Protein AF-A0A2T6VE36-F1 (afdb_monomer_lite)

Foldseek 3Di:
DVVVVVVVVVVVVVVVVVVVVVLVVVVVVVVVVLVLAQWKFKAAPLATPDIDGPRVPPPCVSVCSVQDDQPDQWDQDPNWIWGWDWDDDPRIIMIRTHTPDPDPPPPVVSVVVVVVVVVVVVVVVVVVVVVVVVVVVVVVVVVVVVVVVVVVVVVVVVVVVVVVVVVVVVVVVVVVVVVVVVVVVVVVVVVVVVVVVVVVVVVVVVVVVVVVD

pLDDT: mean 80.86, std 14.7, range [43.38, 98.25]

Structure (mmCIF, N/CA/C/O backbone):
data_AF-A0A2T6VE36-F1
#
_entry.id   AF-A0A2T6VE36-F1
#
loop_
_atom_site.group_PDB
_atom_site.id
_atom_site.type_symbol
_atom_site.label_atom_id
_atom_site.label_alt_id
_atom_site.label_comp_id
_atom_site.label_asym_id
_atom_site.label_entity_id
_atom_site.label_seq_id
_atom_site.pdbx_PDB_ins_code
_atom_site.Cartn_x
_atom_site.Cartn_y
_atom_site.Cartn_z
_atom_site.occupancy
_atom_site.B_iso_or_equiv
_atom_site.auth_seq_id
_atom_site.auth_comp_id
_atom_site.auth_asym_id
_atom_site.auth_atom_id
_atom_site.pdbx_PDB_model_num
ATOM 1 N N . MET A 1 1 ? -5.360 -40.812 -14.306 1.00 55.12 1 MET A N 1
ATOM 2 C CA . MET A 1 1 ? -4.314 -40.820 -15.360 1.00 55.12 1 MET A CA 1
ATOM 3 C C . MET A 1 1 ? -4.517 -39.769 -16.464 1.00 55.12 1 MET A C 1
ATOM 5 O O . MET A 1 1 ? -3.528 -39.388 -17.070 1.00 55.12 1 MET A O 1
ATOM 9 N N . PHE A 1 2 ? -5.728 -39.240 -16.704 1.00 52.94 2 PHE A N 1
ATOM 10 C CA . PHE A 1 2 ? -5.979 -38.250 -17.773 1.00 52.94 2 PHE A CA 1
ATOM 11 C C . PHE A 1 2 ? -5.467 -36.818 -17.499 1.00 52.94 2 PHE A C 1
ATOM 13 O O . PHE A 1 2 ? -4.973 -36.177 -18.420 1.00 52.94 2 PHE A O 1
ATOM 20 N N . GLY A 1 3 ? -5.491 -36.337 -16.249 1.00 57.19 3 GLY A N 1
ATOM 21 C CA . GLY A 1 3 ? -5.045 -34.970 -15.920 1.00 57.19 3 GLY A CA 1
ATOM 22 C C . GLY A 1 3 ? -3.543 -34.710 -16.115 1.00 57.19 3 GLY A C 1
ATOM 23 O O . GLY A 1 3 ? -3.148 -33.599 -16.444 1.00 57.19 3 GLY A O 1
ATOM 24 N N . ASN A 1 4 ? -2.700 -35.742 -15.995 1.00 68.44 4 ASN A N 1
ATOM 25 C CA . ASN A 1 4 ? -1.243 -35.612 -16.147 1.00 68.44 4 ASN A CA 1
ATOM 26 C C . ASN A 1 4 ? -0.843 -35.377 -17.619 1.00 68.44 4 ASN A C 1
ATOM 28 O O . ASN A 1 4 ? 0.023 -34.564 -17.922 1.00 68.44 4 ASN A O 1
ATOM 32 N N . LYS A 1 5 ? -1.560 -36.008 -18.557 1.00 72.75 5 LYS A N 1
ATOM 33 C CA . LYS A 1 5 ? -1.288 -35.887 -19.995 1.00 72.75 5 LYS A CA 1
ATOM 34 C C . LYS A 1 5 ? -1.640 -34.499 -20.542 1.00 72.75 5 LYS A C 1
ATOM 36 O O . LYS A 1 5 ? -0.950 -33.990 -21.416 1.00 72.75 5 LYS A O 1
ATOM 41 N N . GLN A 1 6 ? -2.689 -33.880 -20.003 1.00 76.06 6 GLN A N 1
ATOM 42 C CA . GLN A 1 6 ? -3.112 -32.529 -20.377 1.00 76.06 6 GLN A CA 1
ATOM 43 C C . GLN A 1 6 ? -2.165 -31.463 -19.808 1.00 76.06 6 GLN A C 1
ATOM 45 O O . GLN A 1 6 ? -1.817 -30.521 -20.516 1.00 76.06 6 GLN A O 1
ATOM 50 N N . LEU A 1 7 ? -1.666 -31.672 -18.582 1.00 78.31 7 LEU A N 1
ATOM 51 C CA . LEU A 1 7 ? -0.616 -30.840 -17.990 1.00 78.31 7 LEU A CA 1
ATOM 52 C C . LEU A 1 7 ? 0.691 -30.915 -18.794 1.00 78.31 7 LEU A C 1
ATOM 54 O O . LEU A 1 7 ? 1.274 -29.887 -19.112 1.00 78.31 7 LEU A O 1
ATOM 58 N N . GLN A 1 8 ? 1.127 -32.121 -19.177 1.00 77.38 8 GLN A N 1
ATOM 59 C CA . GLN A 1 8 ? 2.328 -32.310 -20.002 1.00 77.38 8 GLN A CA 1
ATOM 60 C C . GLN A 1 8 ? 2.222 -31.611 -21.361 1.00 77.38 8 GLN A C 1
ATOM 62 O O . GLN A 1 8 ? 3.205 -31.059 -21.850 1.00 77.38 8 GLN A O 1
ATOM 67 N N . LEU A 1 9 ? 1.028 -31.597 -21.955 1.00 82.12 9 LEU A N 1
ATOM 68 C CA . LEU A 1 9 ? 0.793 -30.934 -23.234 1.00 82.12 9 LEU A CA 1
ATOM 69 C C . LEU A 1 9 ? 0.871 -29.404 -23.104 1.00 82.12 9 LEU A C 1
ATOM 71 O O . LEU A 1 9 ? 1.477 -28.753 -23.950 1.00 82.12 9 LEU A O 1
ATOM 75 N N . GLN A 1 10 ? 0.337 -28.842 -22.016 1.00 84.06 10 GLN A N 1
ATOM 76 C CA . GLN A 1 10 ? 0.461 -27.412 -21.709 1.00 84.06 10 GLN A CA 1
ATOM 77 C C . GLN A 1 10 ? 1.905 -27.002 -21.406 1.00 84.06 10 GLN A C 1
ATOM 79 O O . GLN A 1 10 ? 2.347 -25.958 -21.880 1.00 84.06 10 GLN A O 1
ATOM 84 N N . ILE A 1 11 ? 2.653 -27.828 -20.666 1.00 83.75 11 ILE A N 1
ATOM 85 C CA . ILE A 1 11 ? 4.079 -27.594 -20.394 1.00 83.75 11 ILE A CA 1
ATOM 86 C C . ILE A 1 11 ? 4.865 -27.590 -21.709 1.00 83.75 11 ILE A C 1
ATOM 88 O O . ILE A 1 11 ? 5.571 -26.631 -21.989 1.00 83.75 11 ILE A O 1
ATOM 92 N N . SER A 1 12 ? 4.653 -28.584 -22.576 1.00 83.50 12 SER A N 1
ATOM 93 C CA . SER A 1 12 ? 5.326 -28.654 -23.880 1.00 83.50 12 SER A CA 1
ATOM 94 C C . SER A 1 12 ? 5.010 -27.463 -24.793 1.00 83.50 12 SER A C 1
ATOM 96 O O . SER A 1 12 ? 5.882 -27.020 -25.544 1.00 83.50 12 SER A O 1
ATOM 98 N N . GLN A 1 13 ? 3.776 -26.951 -24.757 1.00 85.31 13 GLN A N 1
ATOM 99 C CA . GLN A 1 13 ? 3.387 -25.751 -25.501 1.00 85.31 13 GLN A CA 1
ATOM 100 C C . GLN A 1 13 ? 4.076 -24.503 -24.944 1.00 85.31 13 GLN A C 1
ATOM 102 O O . GLN A 1 13 ? 4.634 -23.724 -25.712 1.00 85.31 13 GLN A O 1
ATOM 107 N N . LYS A 1 14 ? 4.093 -24.344 -23.615 1.00 86.19 14 LYS A N 1
ATOM 108 C CA . LYS A 1 14 ? 4.765 -23.224 -22.949 1.00 86.19 14 LYS A CA 1
ATOM 109 C C . LYS A 1 14 ? 6.278 -23.248 -23.154 1.00 86.19 14 LYS A C 1
ATOM 111 O O . LYS A 1 14 ? 6.858 -22.199 -23.397 1.00 86.19 14 LYS A O 1
ATOM 116 N N . ASP A 1 15 ? 6.906 -24.419 -23.146 1.00 83.88 15 ASP A N 1
ATOM 117 C CA . ASP A 1 15 ? 8.336 -24.562 -23.435 1.00 83.88 15 ASP A CA 1
ATOM 118 C C . ASP A 1 15 ? 8.671 -24.179 -24.882 1.00 83.88 15 ASP A C 1
ATOM 120 O O . ASP A 1 15 ? 9.699 -23.548 -25.133 1.00 83.88 15 ASP A O 1
ATOM 124 N N . SER A 1 16 ? 7.785 -24.504 -25.830 1.00 84.31 16 SER A N 1
ATOM 125 C CA . SER A 1 16 ? 7.938 -24.095 -27.232 1.00 84.31 16 SER A CA 1
ATOM 126 C C . SER A 1 16 ? 7.796 -22.578 -27.395 1.00 84.31 16 SER A C 1
ATOM 128 O O . SER A 1 16 ? 8.623 -21.959 -28.057 1.00 84.31 16 SER A O 1
ATOM 130 N N . GLU A 1 17 ? 6.814 -21.970 -26.725 1.00 87.06 17 GLU A N 1
ATOM 131 C CA . GLU A 1 17 ? 6.610 -20.514 -26.702 1.00 87.06 17 GLU A CA 1
ATOM 132 C C . GLU A 1 17 ? 7.811 -19.787 -26.065 1.00 87.06 17 GLU A C 1
ATOM 134 O O . GLU A 1 17 ? 8.316 -18.804 -26.603 1.00 87.06 17 GLU A O 1
ATOM 139 N N . ILE A 1 18 ? 8.352 -20.311 -24.959 1.00 84.06 18 ILE A N 1
ATOM 140 C CA . ILE A 1 18 ? 9.560 -19.777 -24.310 1.00 84.06 18 ILE A CA 1
ATOM 141 C C . ILE A 1 18 ? 10.781 -19.898 -25.228 1.00 84.06 18 ILE A C 1
ATOM 143 O O . ILE A 1 18 ? 11.616 -18.991 -25.261 1.00 84.06 18 ILE A O 1
ATOM 147 N N . ALA A 1 19 ? 10.924 -21.007 -25.954 1.00 80.81 19 ALA A N 1
ATOM 148 C CA . ALA A 1 19 ? 12.015 -21.190 -26.905 1.00 80.81 19 ALA A CA 1
ATOM 149 C C . ALA A 1 19 ? 11.934 -20.184 -28.064 1.00 80.81 19 ALA A C 1
ATOM 151 O O . ALA A 1 19 ? 12.957 -19.613 -28.447 1.00 80.81 19 ALA A O 1
ATOM 152 N N . GLU A 1 20 ? 10.731 -19.925 -28.578 1.00 81.94 20 GLU A N 1
ATOM 153 C CA . GLU A 1 20 ? 10.484 -18.942 -29.635 1.00 81.94 20 GLU A CA 1
ATOM 154 C C . GLU A 1 20 ? 10.785 -17.514 -29.158 1.00 81.94 20 GLU A C 1
ATOM 156 O O . GLU A 1 20 ? 11.578 -16.810 -29.785 1.00 81.94 20 GLU A O 1
ATOM 161 N N . LEU A 1 21 ? 10.293 -17.132 -27.976 1.00 78.44 21 LEU A N 1
ATOM 162 C CA . LEU A 1 21 ? 10.585 -15.833 -27.360 1.00 78.44 21 LEU A CA 1
ATOM 163 C C . LEU A 1 21 ? 12.083 -15.642 -27.081 1.00 78.44 21 LEU A C 1
ATOM 165 O O . LEU A 1 21 ? 12.635 -14.574 -27.336 1.00 78.44 21 LEU A O 1
ATOM 169 N N . LYS A 1 22 ? 12.788 -16.677 -26.602 1.00 74.50 22 LYS A N 1
ATOM 170 C CA . LYS A 1 22 ? 14.252 -16.623 -26.422 1.00 74.50 22 LYS A CA 1
ATOM 171 C C . LYS A 1 22 ? 14.981 -16.426 -27.748 1.00 74.50 22 LYS A C 1
ATOM 173 O O . LYS A 1 22 ? 15.988 -15.717 -27.784 1.00 74.50 22 LYS A O 1
ATOM 178 N N . LYS A 1 23 ? 14.497 -17.040 -28.832 1.00 74.94 23 LYS A N 1
ATOM 179 C CA . LYS A 1 23 ? 15.046 -16.826 -30.175 1.00 74.94 23 LYS A CA 1
ATOM 180 C C . LYS A 1 23 ? 14.861 -15.367 -30.605 1.00 74.94 23 LYS A C 1
ATOM 182 O O . LYS A 1 23 ? 15.811 -14.765 -31.098 1.00 74.94 23 LYS A O 1
ATOM 187 N N . GLU A 1 24 ? 13.692 -14.788 -30.349 1.00 69.50 24 GLU A N 1
ATOM 188 C CA . GLU A 1 24 ? 13.387 -13.388 -30.659 1.00 69.50 24 GLU A CA 1
ATOM 189 C C . GLU A 1 24 ? 14.239 -12.403 -29.836 1.00 69.50 24 GLU A C 1
ATOM 191 O O . GLU A 1 24 ? 14.814 -11.463 -30.379 1.00 69.50 24 GLU A O 1
ATOM 196 N N . VAL A 1 25 ? 14.428 -12.658 -28.538 1.00 67.38 25 VAL A N 1
ATOM 197 C CA . VAL A 1 25 ? 15.304 -11.842 -27.678 1.00 67.38 25 VAL A CA 1
ATOM 198 C C . VAL A 1 25 ? 16.757 -11.891 -28.155 1.00 67.38 25 VAL A C 1
ATOM 200 O O . VAL A 1 25 ? 17.397 -10.846 -28.258 1.00 67.38 25 VAL A O 1
ATOM 203 N N . ASN A 1 26 ? 17.278 -13.073 -28.499 1.00 69.06 26 ASN A N 1
ATOM 204 C CA . ASN A 1 26 ? 18.635 -13.210 -29.043 1.00 69.06 26 ASN A CA 1
ATOM 205 C C . ASN A 1 26 ? 18.792 -12.498 -30.397 1.00 69.06 26 ASN A C 1
ATOM 207 O O . ASN A 1 26 ? 19.845 -11.914 -30.673 1.00 69.06 26 ASN A O 1
ATOM 211 N N . LEU A 1 27 ? 17.746 -12.518 -31.230 1.00 70.19 27 LEU A N 1
ATOM 212 C CA . LEU A 1 27 ? 17.682 -11.759 -32.476 1.00 70.19 27 LEU A CA 1
ATOM 213 C C . LEU A 1 27 ? 17.764 -10.252 -32.199 1.00 70.19 27 LEU A C 1
ATOM 215 O O . LEU A 1 27 ? 18.624 -9.578 -32.765 1.00 70.19 27 LEU A O 1
ATOM 219 N N . TYR A 1 28 ? 16.942 -9.722 -31.290 1.00 62.75 28 TYR A N 1
ATOM 220 C CA . TYR A 1 28 ? 16.983 -8.304 -30.927 1.00 62.75 28 TYR A CA 1
ATOM 221 C C . TYR A 1 28 ? 18.318 -7.899 -30.300 1.00 62.75 28 TYR A C 1
ATOM 223 O O . TYR A 1 28 ? 18.859 -6.859 -30.661 1.00 62.75 28 TYR A O 1
ATOM 231 N N . GLN A 1 29 ? 18.896 -8.717 -29.417 1.00 58.34 29 GLN A N 1
ATOM 232 C CA . GLN A 1 29 ? 20.223 -8.472 -28.837 1.00 58.34 29 GLN A CA 1
ATOM 233 C C . GLN A 1 29 ? 21.320 -8.434 -29.910 1.00 58.34 29 GLN A C 1
ATOM 235 O O . GLN A 1 29 ? 22.190 -7.562 -29.878 1.00 58.34 29 GLN A O 1
ATOM 240 N N . SER A 1 30 ? 21.250 -9.335 -30.892 1.00 63.59 30 SER A N 1
ATOM 241 C CA . SER A 1 30 ? 22.167 -9.356 -32.037 1.00 63.59 30 SER A CA 1
ATOM 242 C C . SER A 1 30 ? 22.030 -8.098 -32.896 1.00 63.59 30 SER A C 1
ATOM 244 O O . SER A 1 30 ? 23.028 -7.466 -33.232 1.00 63.59 30 SER A O 1
ATOM 246 N N . LEU A 1 31 ? 20.797 -7.674 -33.186 1.00 63.44 31 LEU A N 1
ATOM 247 C CA . LEU A 1 31 ? 20.528 -6.441 -33.929 1.00 63.44 31 LEU A CA 1
ATOM 248 C C . LEU A 1 31 ? 20.952 -5.188 -33.146 1.00 63.44 31 LEU A C 1
ATOM 250 O O . LEU A 1 31 ? 21.503 -4.262 -33.733 1.00 63.44 31 LEU A O 1
ATOM 254 N N . LEU A 1 32 ? 20.782 -5.164 -31.821 1.00 56.62 32 LEU A N 1
ATOM 255 C CA . LEU A 1 32 ? 21.222 -4.060 -30.959 1.00 56.62 32 LEU A CA 1
ATOM 256 C C . LEU A 1 32 ? 22.745 -3.884 -30.956 1.00 56.62 32 LEU A C 1
ATOM 258 O O . LEU A 1 32 ? 23.221 -2.750 -30.951 1.00 56.62 32 LEU A O 1
ATOM 262 N N . ASN A 1 33 ? 23.514 -4.978 -31.015 1.00 57.22 33 ASN A N 1
ATOM 263 C CA . ASN A 1 33 ? 24.976 -4.914 -31.147 1.00 57.22 33 ASN A CA 1
ATOM 264 C C . ASN A 1 33 ? 25.410 -4.264 -32.477 1.00 57.22 33 ASN A C 1
ATOM 266 O O . ASN A 1 33 ? 26.501 -3.701 -32.588 1.00 57.22 33 ASN A O 1
ATOM 270 N N . LEU A 1 34 ? 24.533 -4.309 -33.482 1.00 57.19 34 LEU A N 1
ATOM 271 C CA . LEU A 1 34 ? 24.724 -3.645 -34.762 1.00 57.19 34 LEU A CA 1
ATOM 272 C C . LEU A 1 34 ? 24.239 -2.180 -34.695 1.00 57.19 34 LEU A C 1
ATOM 274 O O . LEU A 1 34 ? 24.963 -1.314 -35.173 1.00 57.19 34 LEU A O 1
ATOM 278 N N . CYS A 1 35 ? 23.119 -1.864 -34.024 1.00 53.50 35 CYS A N 1
ATOM 279 C CA . CYS A 1 35 ? 22.472 -0.531 -33.940 1.00 53.50 35 CYS A CA 1
ATOM 280 C C . CYS A 1 35 ? 23.357 0.677 -33.563 1.00 53.50 35 CYS A C 1
ATOM 282 O O . CYS A 1 35 ? 22.951 1.811 -33.800 1.00 53.50 35 CYS A O 1
ATOM 284 N N . LEU A 1 36 ? 24.560 0.481 -33.016 1.00 52.19 36 LEU A N 1
ATOM 285 C CA . LEU A 1 36 ? 25.510 1.562 -32.693 1.00 52.19 36 LEU A CA 1
ATOM 286 C C . LEU A 1 36 ? 26.212 2.182 -33.920 1.00 52.19 36 LEU A C 1
ATOM 288 O O . LEU A 1 36 ? 27.091 3.031 -33.765 1.00 52.19 36 LEU A O 1
ATOM 292 N N . HIS A 1 37 ? 25.863 1.746 -35.129 1.00 61.00 37 HIS A N 1
ATOM 293 C CA . HIS A 1 37 ? 26.459 2.172 -36.390 1.00 61.00 37 HIS A CA 1
ATOM 294 C C . HIS A 1 37 ? 25.426 2.900 -37.278 1.00 61.00 37 HIS A C 1
ATOM 296 O O . HIS A 1 37 ? 24.227 2.655 -37.196 1.00 61.00 37 HIS A O 1
ATOM 302 N N . GLU A 1 38 ? 25.888 3.817 -38.132 1.00 60.47 38 GLU A N 1
ATOM 303 C CA . GLU A 1 38 ? 25.066 4.823 -38.838 1.00 60.47 38 GLU A CA 1
ATOM 304 C C . GLU A 1 38 ? 24.082 4.253 -39.886 1.00 60.47 38 GLU A C 1
ATOM 306 O O . GLU A 1 38 ? 23.223 4.981 -40.402 1.00 60.47 38 GLU A O 1
ATOM 311 N N . GLY A 1 39 ? 24.165 2.955 -40.192 1.00 70.94 39 GLY A N 1
ATOM 312 C CA . GLY A 1 39 ? 23.114 2.235 -40.905 1.00 70.94 39 GLY A CA 1
ATOM 313 C C . GLY A 1 39 ? 23.360 0.734 -41.068 1.00 70.94 39 GLY A C 1
ATOM 314 O O . GLY A 1 39 ? 24.473 0.231 -40.884 1.00 70.94 39 GLY A O 1
ATOM 315 N N . PHE A 1 40 ? 22.292 0.034 -41.467 1.00 74.69 40 PHE A N 1
ATOM 316 C CA . PHE A 1 40 ? 22.252 -1.423 -41.651 1.00 74.69 40 PHE A CA 1
ATOM 317 C C . PHE A 1 40 ? 21.867 -1.806 -43.066 1.00 74.69 40 PHE A C 1
ATOM 319 O O . PHE A 1 40 ? 20.967 -1.197 -43.649 1.00 74.69 40 PHE A O 1
ATOM 326 N N . VAL A 1 41 ? 22.485 -2.870 -43.575 1.00 79.69 41 VAL A N 1
ATOM 327 C CA . VAL A 1 41 ? 22.051 -3.560 -44.789 1.00 79.69 41 VAL A CA 1
ATOM 328 C C . VAL A 1 41 ? 22.003 -5.068 -44.549 1.00 79.69 41 VAL A C 1
ATOM 330 O O . VAL A 1 41 ? 22.958 -5.659 -44.061 1.00 79.69 41 VAL A O 1
ATOM 333 N N . GLY A 1 42 ? 20.880 -5.698 -44.879 1.00 83.12 42 GLY A N 1
ATOM 334 C CA . GLY A 1 42 ? 20.739 -7.152 -44.920 1.00 83.12 42 GLY A CA 1
ATOM 335 C C . GLY A 1 42 ? 20.861 -7.638 -46.356 1.00 83.12 42 GLY A C 1
ATOM 336 O O . GLY A 1 42 ? 20.156 -7.135 -47.231 1.00 83.12 42 GLY A O 1
ATOM 337 N N . ILE A 1 43 ? 21.734 -8.612 -46.602 1.00 81.81 43 ILE A N 1
ATOM 338 C CA . ILE A 1 43 ? 21.971 -9.199 -47.920 1.00 81.81 43 ILE A CA 1
ATOM 339 C C . ILE A 1 43 ? 21.658 -10.695 -47.869 1.00 81.81 43 ILE A C 1
ATOM 341 O O . ILE A 1 43 ? 22.183 -11.435 -47.037 1.00 81.81 43 ILE A O 1
ATOM 345 N N . LYS A 1 44 ? 20.811 -11.153 -48.791 1.00 82.44 44 LYS A N 1
ATOM 346 C CA . LYS A 1 44 ? 20.499 -12.571 -49.004 1.00 82.44 44 LYS A CA 1
ATOM 347 C C . L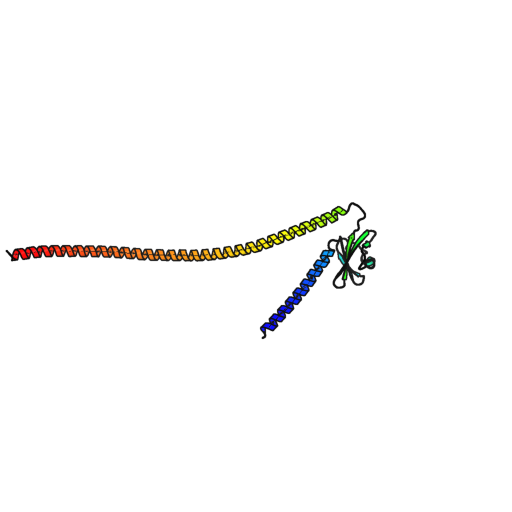YS A 1 44 ? 20.624 -12.876 -50.489 1.00 82.44 44 LYS A C 1
ATOM 349 O O . LYS A 1 44 ? 20.000 -12.201 -51.302 1.00 82.44 44 LYS A O 1
ATOM 354 N N . ASN A 1 45 ? 21.422 -13.878 -50.856 1.00 80.44 45 ASN A N 1
ATOM 355 C CA . ASN A 1 45 ? 21.659 -14.256 -52.258 1.00 80.44 45 ASN A CA 1
ATOM 356 C C . ASN A 1 45 ? 22.075 -13.058 -53.143 1.00 80.44 45 ASN A C 1
ATOM 358 O O . ASN A 1 45 ? 21.499 -12.841 -54.208 1.00 80.44 45 ASN A O 1
ATOM 362 N N . ASN A 1 46 ? 23.021 -12.240 -52.665 1.00 76.88 46 ASN A N 1
ATOM 363 C CA . ASN A 1 46 ? 23.501 -11.003 -53.306 1.00 76.88 46 ASN A CA 1
ATOM 364 C C . ASN A 1 46 ? 22.435 -9.916 -53.551 1.00 76.88 46 ASN A C 1
ATOM 366 O O . ASN A 1 46 ? 22.705 -8.927 -54.232 1.00 76.88 46 ASN A O 1
ATOM 370 N N . LYS A 1 47 ? 21.240 -10.053 -52.971 1.00 79.38 47 LYS A N 1
ATOM 371 C CA . LYS A 1 47 ? 20.190 -9.035 -53.019 1.00 79.38 47 LYS A CA 1
ATOM 372 C C . LYS A 1 47 ? 20.046 -8.362 -51.668 1.00 79.38 47 LYS A C 1
ATOM 374 O O . LYS A 1 47 ? 20.060 -9.028 -50.632 1.00 79.38 47 LYS A O 1
ATOM 379 N N . VAL A 1 48 ? 19.881 -7.045 -51.691 1.00 80.12 48 VAL A N 1
ATOM 380 C CA . VAL A 1 48 ? 19.557 -6.272 -50.495 1.00 80.12 48 VAL A CA 1
ATOM 381 C C . VAL A 1 48 ? 18.116 -6.596 -50.104 1.00 80.12 48 VAL A C 1
ATOM 383 O O . VAL A 1 48 ? 17.186 -6.316 -50.851 1.00 80.12 48 VAL A O 1
ATOM 386 N N . VAL A 1 49 ? 17.934 -7.224 -48.945 1.00 80.81 49 VAL A N 1
ATOM 387 C CA . VAL A 1 49 ? 16.616 -7.572 -48.386 1.00 80.81 49 VAL A CA 1
ATOM 388 C C . VAL A 1 49 ? 16.183 -6.613 -47.281 1.00 80.81 49 VAL A C 1
ATOM 390 O O . VAL A 1 49 ? 15.013 -6.580 -46.915 1.00 80.81 49 VAL A O 1
ATOM 393 N N . PHE A 1 50 ? 17.116 -5.822 -46.750 1.00 73.50 50 PHE A N 1
ATOM 394 C CA . PHE A 1 50 ? 16.849 -4.841 -45.708 1.00 73.50 50 PHE A CA 1
ATOM 395 C C . PHE A 1 50 ? 17.837 -3.680 -45.810 1.00 73.50 50 PHE A C 1
ATOM 397 O O . PHE A 1 50 ? 19.022 -3.909 -46.042 1.00 73.50 50 PHE A O 1
ATOM 404 N N . LYS A 1 51 ? 17.369 -2.447 -45.608 1.00 73.62 51 LYS A N 1
ATOM 405 C CA . LYS A 1 51 ? 18.220 -1.258 -45.472 1.00 73.62 51 LYS A CA 1
ATOM 406 C C . LYS A 1 51 ? 17.612 -0.285 -44.463 1.00 73.62 51 LYS A C 1
ATOM 408 O O . LYS A 1 51 ? 16.399 -0.097 -44.460 1.00 73.62 51 LYS A O 1
ATOM 413 N N . SER A 1 52 ? 18.438 0.325 -43.617 1.00 68.75 52 SER A N 1
ATOM 414 C CA . SER A 1 52 ? 17.992 1.259 -42.572 1.00 68.75 52 SER A CA 1
ATOM 415 C C . SER A 1 52 ? 19.055 2.317 -42.248 1.00 68.75 52 SER A C 1
ATOM 417 O O . SER A 1 52 ? 20.236 2.144 -42.562 1.00 68.75 52 SER A O 1
ATOM 419 N N . GLY A 1 53 ? 18.632 3.414 -41.616 1.00 67.88 53 GLY A N 1
ATOM 420 C CA . GLY A 1 53 ? 19.479 4.552 -41.254 1.00 67.88 53 GLY A CA 1
ATOM 421 C C . GLY A 1 53 ? 19.897 5.393 -42.461 1.00 67.88 53 GLY A C 1
ATOM 422 O O . GLY A 1 53 ? 19.194 5.452 -43.474 1.00 67.88 53 GLY A O 1
ATOM 423 N N . ASN A 1 54 ? 21.079 6.007 -42.385 1.00 63.50 54 ASN A N 1
ATOM 424 C CA . ASN A 1 54 ? 21.604 6.875 -43.448 1.00 63.50 54 ASN A CA 1
ATOM 425 C C . ASN A 1 54 ? 21.909 6.120 -44.758 1.00 63.50 54 ASN A C 1
ATOM 427 O O . ASN A 1 54 ? 22.106 6.741 -45.799 1.00 63.50 54 ASN A O 1
ATOM 431 N N . LEU A 1 55 ? 21.901 4.782 -44.733 1.00 64.62 55 LEU A N 1
ATOM 432 C CA . LEU A 1 55 ? 22.071 3.933 -45.916 1.00 64.62 55 LEU A CA 1
ATOM 433 C C . LEU A 1 55 ? 20.801 3.809 -46.766 1.00 64.62 55 LEU A C 1
ATOM 435 O O . LEU A 1 55 ? 20.889 3.454 -47.939 1.00 64.62 55 LEU A O 1
ATOM 439 N N . ALA A 1 56 ? 19.617 4.093 -46.212 1.00 59.59 56 ALA A N 1
ATOM 440 C CA . ALA A 1 56 ? 18.356 3.935 -46.938 1.00 59.59 56 ALA A CA 1
ATOM 441 C C . ALA A 1 56 ? 18.263 4.851 -48.176 1.00 59.59 56 ALA A C 1
ATOM 443 O O . ALA A 1 56 ? 17.647 4.466 -49.176 1.00 59.59 56 ALA A O 1
ATOM 444 N N . GLY A 1 57 ? 18.919 6.018 -48.114 1.00 61.53 57 GLY A N 1
ATOM 445 C CA . GLY A 1 57 ? 18.979 7.022 -49.181 1.00 61.53 57 GLY A CA 1
ATOM 446 C C . GLY A 1 57 ? 20.025 6.763 -50.271 1.00 61.53 57 GLY A C 1
ATOM 447 O O . GLY A 1 57 ? 20.050 7.491 -51.259 1.00 61.53 57 GLY A O 1
ATOM 448 N N . LEU A 1 58 ? 20.877 5.741 -50.135 1.00 66.75 58 LEU A N 1
ATOM 449 C CA . LEU A 1 58 ? 21.877 5.407 -51.151 1.00 66.75 58 LEU A CA 1
ATOM 450 C C . LEU A 1 58 ? 21.218 4.619 -52.294 1.00 66.75 58 LEU A C 1
ATOM 452 O O . LEU A 1 58 ? 20.850 3.454 -52.139 1.00 66.75 58 LEU A O 1
ATOM 456 N N . SER A 1 59 ? 21.069 5.259 -53.454 1.00 58.81 59 SER A N 1
ATOM 457 C CA . SER A 1 59 ? 20.343 4.724 -54.616 1.00 58.81 59 SER A CA 1
ATOM 458 C C . SER A 1 59 ? 20.997 3.488 -55.253 1.00 58.81 59 SER A C 1
ATOM 460 O O . SER A 1 59 ? 20.294 2.673 -55.837 1.00 58.81 59 SER A O 1
ATOM 462 N N . ASN A 1 60 ? 22.313 3.300 -55.084 1.00 66.38 60 ASN A N 1
ATOM 463 C CA . ASN A 1 60 ? 23.088 2.258 -55.783 1.00 66.38 60 ASN A CA 1
ATOM 464 C C . ASN A 1 60 ? 23.509 1.094 -54.869 1.00 66.38 60 ASN A C 1
ATOM 466 O O . ASN A 1 60 ? 24.450 0.363 -55.172 1.00 66.38 60 ASN A O 1
ATOM 470 N N . LEU A 1 61 ? 22.856 0.921 -53.717 1.00 68.56 61 LEU A N 1
ATOM 471 C CA . LEU A 1 61 ? 23.269 -0.087 -52.735 1.00 68.56 61 LEU A CA 1
ATOM 472 C C . LEU A 1 61 ? 23.088 -1.531 -53.244 1.00 68.56 61 LEU A C 1
ATOM 474 O O . LEU A 1 61 ? 23.825 -2.422 -52.830 1.00 68.56 61 LEU A O 1
ATOM 478 N N . GLU A 1 62 ? 22.143 -1.753 -54.163 1.00 67.75 62 GLU A N 1
ATOM 479 C CA . GLU A 1 62 ? 21.914 -3.055 -54.807 1.00 67.75 62 GLU A CA 1
ATOM 480 C C . GLU A 1 62 ? 23.047 -3.451 -55.761 1.00 67.75 62 GLU A C 1
ATOM 482 O O . GLU A 1 62 ? 23.457 -4.607 -55.765 1.00 67.75 62 GLU A O 1
ATOM 487 N N . GLU A 1 63 ? 23.612 -2.500 -56.510 1.00 68.50 63 GLU A N 1
ATOM 488 C CA . GLU A 1 63 ? 24.764 -2.737 -57.396 1.00 68.50 63 GLU A CA 1
ATOM 489 C C . GLU A 1 63 ? 26.062 -2.937 -56.603 1.00 68.50 63 GLU A C 1
ATOM 491 O O . GLU A 1 63 ? 26.965 -3.660 -57.020 1.00 68.50 63 GLU A O 1
ATOM 496 N N . GLN A 1 64 ? 26.146 -2.312 -55.428 1.00 69.00 64 GLN A N 1
ATOM 497 C CA . GLN A 1 64 ? 27.306 -2.379 -54.543 1.00 69.00 64 GLN A CA 1
ATOM 498 C C . GLN A 1 64 ? 27.255 -3.571 -53.571 1.00 69.00 64 GLN A C 1
ATOM 500 O O . GLN A 1 64 ? 28.218 -3.790 -52.836 1.00 69.00 64 GLN A O 1
ATOM 505 N N . SER A 1 65 ? 26.179 -4.373 -53.580 1.00 68.75 65 SER A N 1
ATOM 506 C CA . SER A 1 65 ? 26.000 -5.544 -52.704 1.00 68.75 65 SER A CA 1
ATOM 507 C C . SER A 1 65 ? 27.133 -6.571 -52.853 1.00 68.75 65 SER A C 1
ATOM 509 O O . SER A 1 65 ? 27.514 -7.229 -51.888 1.00 68.75 65 SER A O 1
ATOM 511 N N . VAL A 1 66 ? 27.735 -6.647 -54.045 1.00 71.25 66 VAL A N 1
ATOM 512 C CA . VAL A 1 66 ? 28.851 -7.545 -54.390 1.00 71.25 66 VAL A CA 1
ATOM 513 C C . VAL A 1 66 ? 30.142 -7.192 -53.635 1.00 71.25 66 VAL A C 1
ATOM 515 O O . VAL A 1 66 ? 31.018 -8.040 -53.457 1.00 71.25 66 VAL A O 1
ATOM 518 N N . HIS A 1 67 ? 30.270 -5.953 -53.153 1.00 72.44 67 HIS A N 1
ATOM 519 C CA . HIS A 1 67 ? 31.435 -5.500 -52.392 1.00 72.44 67 HIS A CA 1
ATOM 520 C C . HIS A 1 67 ? 31.349 -5.829 -50.894 1.00 72.44 67 HIS A C 1
ATOM 522 O O . HIS A 1 67 ? 32.357 -5.724 -50.192 1.00 72.44 67 HIS A O 1
ATOM 528 N N . PHE A 1 68 ? 30.189 -6.278 -50.405 1.00 75.75 68 PHE A N 1
ATOM 529 C CA . PHE A 1 68 ? 30.002 -6.697 -49.019 1.00 75.75 68 PHE A CA 1
ATOM 530 C C . PHE A 1 68 ? 30.404 -8.162 -48.847 1.00 75.75 68 PHE A C 1
ATOM 532 O O . PHE A 1 68 ? 29.701 -9.079 -49.267 1.00 75.75 68 PHE A O 1
ATOM 539 N N . LYS A 1 69 ? 31.558 -8.385 -48.216 1.00 78.12 69 LYS A N 1
ATOM 540 C CA . LYS A 1 69 ? 32.065 -9.725 -47.895 1.00 78.12 69 LYS A CA 1
ATOM 541 C C . LYS A 1 69 ? 31.957 -9.979 -46.401 1.00 78.12 69 LYS A C 1
ATOM 543 O O . LYS A 1 69 ? 32.241 -9.084 -45.612 1.00 78.12 69 LYS A O 1
ATOM 548 N N . GLU A 1 70 ? 31.626 -11.214 -46.032 1.00 69.69 70 GLU A N 1
ATOM 549 C CA . GLU A 1 70 ? 31.377 -11.656 -44.650 1.00 69.69 70 GLU A CA 1
ATOM 550 C C . GLU A 1 70 ? 32.521 -11.315 -43.673 1.00 69.69 70 GLU A C 1
ATOM 552 O O . GLU A 1 70 ? 32.255 -11.076 -42.507 1.00 69.69 70 GLU A O 1
ATOM 557 N N . ASN A 1 71 ? 33.759 -11.133 -44.150 1.00 74.81 71 ASN A N 1
ATOM 558 C CA . ASN A 1 71 ? 34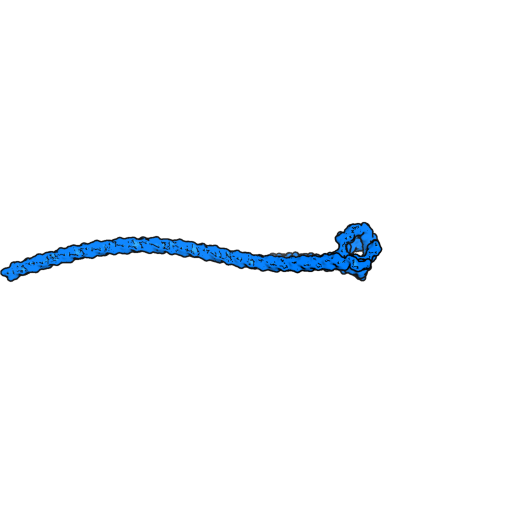.919 -10.768 -43.319 1.00 74.81 71 ASN A CA 1
ATOM 559 C C . ASN A 1 71 ? 35.585 -9.436 -43.710 1.00 74.81 71 ASN A C 1
ATOM 561 O O . ASN A 1 71 ? 36.753 -9.208 -43.400 1.00 74.81 71 ASN A O 1
ATOM 565 N N . ALA A 1 72 ? 34.902 -8.566 -44.453 1.00 77.25 72 ALA A N 1
ATOM 566 C CA . ALA A 1 72 ? 35.457 -7.258 -44.779 1.00 77.25 72 ALA A CA 1
ATOM 567 C C . ALA A 1 72 ? 35.391 -6.335 -43.554 1.00 77.25 72 ALA A C 1
ATOM 569 O O . ALA A 1 72 ? 34.320 -6.125 -42.998 1.00 77.25 72 ALA A O 1
ATOM 570 N N . GLU A 1 73 ? 36.521 -5.735 -43.173 1.00 76.38 73 GLU A N 1
ATOM 571 C CA . GLU A 1 73 ? 36.581 -4.729 -42.098 1.00 76.38 73 GLU A CA 1
ATOM 572 C C . GLU A 1 73 ? 36.164 -3.328 -42.567 1.00 76.38 73 GLU A C 1
ATOM 574 O O . GLU A 1 73 ? 35.864 -2.437 -41.764 1.00 76.38 73 GLU A O 1
ATOM 579 N N . SER A 1 74 ? 36.173 -3.097 -43.881 1.00 77.75 74 SER A N 1
ATOM 580 C CA . SER A 1 74 ? 35.666 -1.867 -44.475 1.00 77.75 74 SER A CA 1
ATOM 581 C C . SER A 1 74 ? 35.213 -2.032 -45.911 1.00 77.75 74 SER A C 1
ATOM 583 O O . SER A 1 74 ? 35.733 -2.869 -46.645 1.00 77.75 74 SER A O 1
ATOM 585 N N . VAL A 1 75 ? 34.285 -1.168 -46.308 1.00 81.50 75 VAL A N 1
ATOM 586 C CA . VAL A 1 75 ? 33.830 -1.002 -47.686 1.00 81.50 75 VAL A CA 1
ATOM 587 C C . VAL A 1 75 ? 33.915 0.468 -48.058 1.00 81.50 75 VAL A C 1
ATOM 589 O O . VAL A 1 75 ? 33.664 1.342 -47.230 1.00 81.50 75 VAL A O 1
ATOM 592 N N . ASN A 1 76 ? 34.299 0.746 -49.299 1.00 75.19 76 ASN A N 1
ATOM 593 C CA . ASN A 1 76 ? 34.201 2.087 -49.850 1.00 75.19 76 ASN A CA 1
ATOM 594 C C . ASN A 1 76 ? 32.909 2.173 -50.658 1.00 75.19 76 ASN A C 1
ATOM 596 O O . ASN A 1 76 ? 32.717 1.391 -51.586 1.00 75.19 76 ASN A O 1
ATOM 600 N N . LEU A 1 77 ? 32.031 3.099 -50.289 1.00 75.31 77 LEU A N 1
ATOM 601 C CA . LEU A 1 77 ? 30.795 3.375 -51.008 1.00 75.31 77 LEU A CA 1
ATOM 602 C C . LEU A 1 77 ? 30.826 4.837 -51.441 1.00 75.31 77 LEU A C 1
ATOM 604 O O . LEU A 1 77 ? 30.947 5.729 -50.604 1.00 75.31 77 LEU A O 1
ATOM 608 N N . GLN A 1 78 ? 30.729 5.079 -52.751 1.00 72.50 78 GLN A N 1
ATOM 609 C CA . GLN A 1 78 ? 30.681 6.428 -53.337 1.00 72.50 78 GLN A CA 1
ATOM 610 C C . GLN A 1 78 ? 31.827 7.360 -52.875 1.00 72.50 78 GLN A C 1
ATOM 612 O O . GLN A 1 78 ? 31.631 8.559 -52.698 1.00 72.50 78 GLN A O 1
ATOM 617 N N . GLY A 1 79 ? 33.033 6.820 -52.661 1.00 69.12 79 GLY A N 1
ATOM 618 C CA . GLY A 1 79 ? 34.206 7.592 -52.232 1.00 69.12 79 GLY A CA 1
ATOM 619 C C . GLY A 1 79 ? 34.325 7.781 -50.716 1.00 69.12 79 GLY A C 1
ATOM 620 O O . GLY A 1 79 ? 35.312 8.348 -50.249 1.00 69.12 79 GLY A O 1
ATOM 621 N N . VAL A 1 80 ? 33.371 7.270 -49.936 1.00 71.19 80 VAL A N 1
ATOM 622 C CA . VAL A 1 80 ? 33.384 7.303 -48.474 1.00 71.19 80 VAL A CA 1
ATOM 623 C C . VAL A 1 80 ? 33.747 5.918 -47.942 1.00 71.19 80 VAL A C 1
ATOM 625 O O . VAL A 1 80 ? 33.142 4.911 -48.306 1.00 71.19 80 VAL A O 1
ATOM 628 N N . SER A 1 81 ? 34.755 5.857 -47.073 1.00 75.62 81 SER A N 1
ATOM 629 C CA . SER A 1 81 ? 35.145 4.613 -46.407 1.00 75.62 81 SER A CA 1
ATOM 630 C C . SER A 1 81 ? 34.231 4.358 -45.212 1.00 75.62 81 SER A C 1
ATOM 632 O O . SER A 1 81 ? 33.995 5.267 -44.422 1.00 75.62 81 SER A O 1
ATOM 634 N N . TYR A 1 82 ? 33.733 3.135 -45.058 1.00 78.06 82 TYR A N 1
ATOM 635 C CA . TYR A 1 82 ? 32.916 2.689 -43.929 1.00 78.06 82 TYR A CA 1
ATOM 636 C C . TYR A 1 82 ? 33.603 1.515 -43.236 1.00 78.06 82 TYR A C 1
ATOM 638 O O . TYR A 1 82 ? 34.128 0.635 -43.911 1.00 78.06 82 TYR A O 1
ATOM 646 N N . SER A 1 83 ? 33.605 1.473 -41.904 1.00 77.00 83 SER A N 1
ATOM 647 C CA . SER A 1 83 ? 33.904 0.264 -41.143 1.00 77.00 83 SER A CA 1
ATOM 648 C C . SER A 1 83 ? 32.710 -0.675 -41.199 1.00 77.00 83 SER A C 1
ATOM 650 O O . SER A 1 83 ? 31.560 -0.236 -41.171 1.00 77.00 83 SER A O 1
ATOM 652 N N . LEU A 1 84 ? 33.005 -1.964 -41.308 1.00 79.44 84 LEU A N 1
ATOM 653 C CA . LEU A 1 84 ? 32.018 -3.018 -41.440 1.00 79.44 84 LEU A CA 1
ATOM 654 C C . LEU A 1 84 ? 32.080 -3.948 -40.236 1.00 79.44 84 LEU A C 1
ATOM 656 O O . LEU A 1 84 ? 33.148 -4.420 -39.850 1.00 79.44 84 LEU A O 1
ATOM 660 N N . LYS A 1 85 ? 30.909 -4.251 -39.684 1.00 78.12 85 LYS A N 1
ATOM 661 C CA . LYS A 1 85 ? 30.682 -5.451 -38.878 1.00 78.12 85 LYS A CA 1
ATOM 662 C C . LYS A 1 85 ? 29.631 -6.291 -39.568 1.00 78.12 85 LYS A C 1
ATOM 664 O O . LYS A 1 85 ? 28.620 -5.751 -40.011 1.00 78.12 85 LYS A O 1
ATOM 669 N N . SER A 1 86 ? 29.868 -7.587 -39.668 1.00 81.62 86 SER A N 1
ATOM 670 C CA . SER A 1 86 ? 28.945 -8.511 -40.304 1.00 81.62 86 SER A CA 1
ATOM 671 C C . SER A 1 86 ? 28.400 -9.495 -39.265 1.00 81.62 86 SER A C 1
ATOM 673 O O . SER A 1 86 ? 29.087 -9.835 -38.300 1.00 81.62 86 SER A O 1
ATOM 675 N N . GLN A 1 87 ? 27.159 -9.935 -39.440 1.00 81.06 87 GLN A N 1
ATOM 676 C CA . GLN A 1 87 ? 26.586 -11.022 -38.658 1.00 81.06 87 GLN A CA 1
ATOM 677 C C . GLN A 1 87 ? 25.562 -11.783 -39.497 1.00 81.06 87 GLN A C 1
ATOM 679 O O . GLN A 1 87 ? 24.696 -11.179 -40.131 1.00 81.06 87 GLN A O 1
ATOM 684 N N . ASN A 1 88 ? 25.644 -13.112 -39.477 1.00 81.06 88 ASN A N 1
ATOM 685 C CA . ASN A 1 88 ? 24.636 -13.963 -40.092 1.00 81.06 88 ASN A CA 1
ATOM 686 C C . ASN A 1 88 ? 23.487 -14.200 -39.111 1.00 81.06 88 ASN A C 1
ATOM 688 O O . ASN A 1 88 ? 23.713 -14.605 -37.969 1.00 81.06 88 ASN A O 1
ATOM 692 N N . ILE A 1 89 ? 22.263 -13.939 -39.554 1.00 75.44 89 ILE A N 1
ATOM 693 C CA . ILE A 1 89 ? 21.050 -14.139 -38.768 1.00 75.44 89 ILE A CA 1
ATOM 694 C C . ILE A 1 89 ? 20.017 -14.818 -39.671 1.00 75.44 89 ILE A C 1
ATOM 696 O O . ILE A 1 89 ? 19.606 -14.251 -40.682 1.00 75.44 89 ILE A O 1
ATOM 700 N N . ASP A 1 90 ? 19.607 -16.040 -39.315 1.00 76.75 90 ASP A N 1
ATOM 701 C CA . ASP A 1 90 ? 18.591 -16.833 -40.033 1.00 76.75 90 ASP A CA 1
ATOM 702 C C . ASP A 1 90 ? 18.809 -16.886 -41.570 1.00 76.75 90 ASP A C 1
ATOM 704 O O . ASP A 1 90 ? 17.877 -16.843 -42.381 1.00 76.75 90 ASP A O 1
ATOM 708 N N . GLY A 1 91 ? 20.076 -16.987 -41.994 1.00 79.00 91 GLY A N 1
ATOM 709 C CA . GLY A 1 91 ? 20.462 -17.097 -43.404 1.00 79.00 91 GLY A CA 1
ATOM 710 C C . GLY A 1 91 ? 20.425 -15.777 -44.181 1.00 79.00 91 GLY A C 1
ATOM 711 O O . GLY A 1 91 ? 20.463 -15.797 -45.413 1.00 79.00 91 GLY A O 1
ATOM 712 N N . VAL A 1 92 ? 20.328 -14.640 -43.491 1.00 81.06 92 VAL A N 1
ATOM 713 C CA . VAL A 1 92 ? 20.559 -13.299 -44.037 1.00 81.06 92 VAL A CA 1
ATOM 714 C C . VAL A 1 92 ? 21.862 -12.768 -43.453 1.00 81.06 92 VAL A C 1
ATOM 716 O O . VAL A 1 92 ? 22.043 -12.747 -42.235 1.00 81.06 92 VAL A O 1
ATOM 719 N N . GLN A 1 93 ? 22.766 -12.310 -44.317 1.00 84.75 93 GLN A N 1
ATOM 720 C CA . GLN A 1 93 ? 23.992 -11.665 -43.874 1.00 84.75 93 GLN A CA 1
ATOM 721 C C . GLN A 1 93 ? 23.722 -10.182 -43.641 1.00 84.75 93 GLN A C 1
ATOM 723 O O . GLN A 1 93 ? 23.508 -9.422 -44.588 1.00 84.75 93 GLN A O 1
ATOM 728 N N . TYR A 1 94 ? 23.734 -9.762 -42.384 1.00 81.88 94 TYR A N 1
ATOM 729 C CA . TYR A 1 94 ? 23.615 -8.361 -42.017 1.00 81.88 94 TYR A CA 1
ATOM 730 C C . TYR A 1 94 ? 24.991 -7.715 -41.960 1.00 81.88 94 TYR A C 1
ATOM 732 O O . TYR A 1 94 ? 25.946 -8.290 -41.443 1.00 81.88 94 TYR A O 1
ATOM 740 N N . PHE A 1 95 ? 25.076 -6.498 -42.481 1.00 81.19 95 PHE A N 1
ATOM 741 C CA . PHE A 1 95 ? 26.241 -5.640 -42.413 1.00 81.19 95 PHE A CA 1
ATOM 742 C C . PHE A 1 95 ? 25.856 -4.318 -41.763 1.00 81.19 95 PHE A C 1
ATOM 744 O O . PHE A 1 95 ? 24.883 -3.659 -42.132 1.00 81.19 95 PHE A O 1
ATOM 751 N N . SER A 1 96 ? 26.661 -3.943 -40.788 1.00 77.50 96 SER A N 1
ATOM 752 C CA . SER A 1 96 ? 26.582 -2.720 -40.018 1.00 77.50 96 SER A CA 1
ATOM 753 C C . SER A 1 96 ? 27.698 -1.791 -40.471 1.00 77.50 96 SER A C 1
ATOM 755 O O . SER A 1 96 ? 28.867 -2.185 -40.428 1.00 77.50 96 SER A O 1
ATOM 757 N N . LEU A 1 97 ? 27.345 -0.581 -40.910 1.00 77.44 97 LEU A N 1
ATOM 758 C CA . LEU A 1 97 ? 28.277 0.385 -41.488 1.00 77.44 97 LEU A CA 1
ATOM 759 C C . LEU A 1 97 ? 28.426 1.608 -40.587 1.00 77.44 97 LEU A C 1
ATOM 761 O O . LEU A 1 97 ? 27.436 2.250 -40.245 1.00 77.44 97 LEU A O 1
ATOM 765 N N . ALA A 1 98 ? 29.662 1.992 -40.275 1.00 74.00 98 ALA A N 1
ATOM 766 C CA . ALA A 1 98 ? 29.958 3.314 -39.717 1.00 74.00 98 ALA A CA 1
ATOM 767 C C . ALA A 1 98 ? 30.988 4.040 -40.571 1.00 74.00 98 ALA A C 1
ATOM 769 O O . ALA A 1 98 ? 32.016 3.472 -40.931 1.00 74.00 98 ALA A O 1
ATOM 770 N N . LYS A 1 99 ? 30.729 5.301 -40.908 1.00 73.38 99 LYS A N 1
ATOM 771 C CA . LYS A 1 99 ? 31.628 6.103 -41.734 1.00 73.38 99 LYS A CA 1
ATOM 772 C C . LYS A 1 99 ? 33.005 6.233 -41.064 1.00 73.38 99 LYS A C 1
ATOM 774 O O . LYS A 1 99 ? 33.124 6.700 -39.936 1.00 73.38 99 LYS A O 1
ATOM 779 N N . LYS A 1 100 ? 34.072 5.825 -41.758 1.00 67.38 100 LYS A N 1
ATOM 780 C CA . LYS A 1 100 ? 35.466 6.106 -41.382 1.00 67.38 100 LYS A CA 1
ATOM 781 C C . LYS A 1 100 ? 35.776 7.539 -41.808 1.00 67.38 100 LYS A C 1
ATOM 783 O O . LYS A 1 100 ? 36.081 7.816 -42.966 1.00 67.38 100 LYS A O 1
ATOM 788 N N . THR A 1 101 ? 35.668 8.467 -40.871 1.00 58.03 101 THR A N 1
ATOM 789 C CA . THR A 1 101 ? 35.906 9.892 -41.109 1.00 58.03 101 THR A CA 1
ATOM 790 C C . THR A 1 101 ? 37.398 10.199 -41.074 1.00 58.03 101 THR A C 1
ATOM 792 O O . THR A 1 101 ? 38.021 10.185 -40.012 1.00 58.03 101 THR A O 1
ATOM 795 N N . GLY A 1 102 ? 37.986 10.507 -42.228 1.00 52.50 102 GLY A N 1
ATOM 796 C CA . GLY A 1 102 ? 39.278 11.186 -42.283 1.00 52.50 102 GLY A CA 1
ATOM 797 C C . GLY A 1 102 ? 39.082 12.668 -41.968 1.00 52.50 102 GLY A C 1
ATOM 798 O O . GLY A 1 102 ? 38.743 13.435 -42.860 1.00 52.50 102 GLY A O 1
ATOM 799 N N . GLY A 1 103 ? 39.245 13.073 -40.707 1.00 43.38 103 GLY A N 1
ATOM 800 C CA . GLY A 1 103 ? 39.198 14.485 -40.320 1.00 43.38 103 GLY A CA 1
ATOM 801 C C . GLY A 1 103 ? 38.680 14.719 -38.904 1.00 43.38 103 GLY A C 1
ATOM 802 O O . GLY A 1 103 ? 37.625 14.226 -38.522 1.00 43.38 103 GLY A O 1
ATOM 803 N N . VAL A 1 104 ? 39.427 15.524 -38.150 1.00 44.69 104 VAL A N 1
ATOM 804 C CA . VAL A 1 104 ? 39.336 15.837 -36.706 1.00 44.69 104 VAL A CA 1
ATOM 805 C C . VAL A 1 104 ? 37.989 16.462 -36.249 1.00 44.69 104 VAL A C 1
ATOM 807 O O . VAL A 1 104 ? 37.818 16.770 -35.077 1.00 44.69 104 VAL A O 1
ATOM 810 N N . GLY A 1 105 ? 36.988 16.610 -37.125 1.00 47.62 105 GLY A N 1
ATOM 811 C CA . GLY A 1 105 ? 35.714 17.285 -36.825 1.00 47.62 105 GLY A CA 1
ATOM 812 C C . GLY A 1 105 ? 34.524 16.402 -36.406 1.00 47.62 105 GLY A C 1
ATOM 813 O O . GLY A 1 105 ? 33.599 16.916 -35.785 1.00 47.62 105 GLY A O 1
ATOM 814 N N . GLU A 1 106 ? 34.504 15.096 -36.710 1.00 46.91 106 GLU A N 1
ATOM 815 C CA . GLU A 1 106 ? 33.316 14.234 -36.472 1.00 46.91 106 GLU A CA 1
ATOM 816 C C . GLU A 1 106 ? 33.376 13.398 -35.169 1.00 46.91 106 GLU A C 1
ATOM 818 O O . GLU A 1 106 ? 32.367 12.813 -34.770 1.00 46.91 106 GLU A O 1
ATOM 823 N N . TYR A 1 107 ? 34.500 13.411 -34.436 1.00 48.72 107 TYR A N 1
ATOM 824 C CA . TYR A 1 107 ? 34.640 12.704 -33.148 1.00 48.72 107 TYR A CA 1
ATOM 825 C C . TYR A 1 107 ? 33.623 13.162 -32.085 1.00 48.72 107 TYR A C 1
ATOM 827 O O . TYR A 1 107 ? 33.210 12.365 -31.252 1.00 48.72 107 TYR A O 1
ATOM 835 N N . HIS A 1 108 ? 33.156 14.413 -32.141 1.00 48.72 108 HIS A N 1
ATOM 836 C CA . HIS A 1 108 ? 32.275 14.977 -31.113 1.00 48.72 108 HIS A CA 1
ATOM 837 C C . HIS A 1 108 ? 30.811 14.505 -31.200 1.00 48.72 108 HIS A C 1
ATOM 839 O O . HIS A 1 108 ? 30.142 14.393 -30.178 1.00 48.72 108 HIS A O 1
ATOM 845 N N . LYS A 1 109 ? 30.282 14.210 -32.398 1.00 48.50 109 LYS A N 1
ATOM 846 C CA . LYS A 1 109 ? 28.865 13.818 -32.559 1.00 48.50 109 LYS A CA 1
ATOM 847 C C . LYS A 1 109 ? 28.605 12.365 -32.169 1.00 48.50 109 LYS A C 1
ATOM 849 O O . LYS A 1 109 ? 27.593 12.080 -31.535 1.00 48.50 109 LYS A O 1
ATOM 854 N N . ASN A 1 110 ? 29.517 11.464 -32.536 1.00 51.47 110 ASN A N 1
ATOM 855 C CA . ASN A 1 110 ? 29.398 10.045 -32.198 1.00 51.47 110 ASN A CA 1
ATOM 856 C C . ASN A 1 110 ? 29.617 9.800 -30.697 1.00 51.47 110 ASN A C 1
ATOM 858 O O . ASN A 1 110 ? 28.959 8.944 -30.110 1.00 51.47 110 ASN A O 1
ATOM 862 N N . ASP A 1 111 ? 30.492 10.583 -30.064 1.00 58.25 111 ASP A N 1
ATOM 863 C CA . ASP A 1 111 ? 30.716 10.527 -28.619 1.00 58.25 111 ASP A CA 1
ATOM 864 C C . ASP A 1 111 ? 29.538 11.121 -27.829 1.00 58.25 111 ASP A C 1
ATOM 866 O O . ASP A 1 111 ? 29.065 10.518 -26.866 1.00 58.25 111 ASP A O 1
ATOM 870 N N . LEU A 1 112 ? 28.962 12.233 -28.306 1.00 63.19 112 LEU A N 1
ATOM 871 C CA . LEU A 1 112 ? 27.764 12.826 -27.706 1.00 63.19 112 LEU A CA 1
ATOM 872 C C . LEU A 1 112 ? 26.550 11.893 -27.794 1.00 63.19 112 LEU A C 1
ATOM 874 O O . LEU A 1 112 ? 25.833 11.742 -26.810 1.00 63.19 112 LEU A O 1
ATOM 878 N N . PHE A 1 113 ? 26.319 11.243 -28.940 1.00 66.75 113 PHE A N 1
ATOM 879 C CA . PHE A 1 113 ? 25.209 10.297 -29.087 1.00 66.75 113 PHE A CA 1
ATOM 880 C C . PHE A 1 113 ? 25.394 9.057 -28.204 1.00 66.75 113 PHE A C 1
ATOM 882 O O . PHE A 1 113 ? 24.450 8.633 -27.543 1.00 66.75 113 PHE A O 1
ATOM 889 N N . LYS A 1 114 ? 26.615 8.511 -28.116 1.00 64.69 114 LYS A N 1
ATOM 890 C CA . LYS A 1 114 ? 26.927 7.407 -27.193 1.00 64.69 114 LYS A CA 1
ATOM 891 C C . LYS A 1 114 ? 26.722 7.801 -25.736 1.00 64.69 114 LYS A C 1
ATOM 893 O O . LYS A 1 114 ? 26.103 7.042 -24.998 1.00 64.69 114 LYS A O 1
ATOM 898 N N . THR A 1 115 ? 27.196 8.981 -25.347 1.00 63.44 115 THR A N 1
ATOM 899 C CA . THR A 1 115 ? 27.003 9.528 -23.998 1.00 63.44 115 THR A CA 1
ATOM 900 C C . THR A 1 115 ? 25.517 9.697 -23.701 1.00 63.44 115 THR A C 1
ATOM 902 O O . THR A 1 115 ? 25.037 9.226 -22.678 1.00 63.44 115 THR A O 1
ATOM 905 N N . PHE A 1 116 ? 24.755 10.269 -24.636 1.00 70.50 116 PHE A N 1
ATOM 906 C CA . PHE A 1 116 ? 23.310 10.434 -24.511 1.00 70.50 116 PHE A CA 1
ATOM 907 C C . PHE A 1 116 ? 22.574 9.095 -24.362 1.00 70.50 116 PHE A C 1
ATOM 909 O O . PHE A 1 116 ? 21.750 8.947 -23.464 1.00 70.50 116 PHE A O 1
ATOM 916 N N . CYS A 1 117 ? 22.889 8.095 -25.191 1.00 65.62 117 CYS A N 1
ATOM 917 C CA . CYS A 1 117 ? 22.304 6.759 -25.077 1.00 65.62 117 CYS A CA 1
ATOM 918 C C . CYS A 1 117 ? 22.688 6.058 -23.767 1.00 65.62 117 CYS A C 1
ATOM 920 O O . CYS A 1 117 ? 21.846 5.376 -23.188 1.00 65.62 117 CYS A O 1
ATOM 922 N N . ALA A 1 118 ? 23.923 6.229 -23.289 1.00 67.88 118 ALA A N 1
ATOM 923 C CA . ALA A 1 118 ? 24.363 5.683 -22.008 1.00 67.88 118 ALA A CA 1
ATOM 924 C C . ALA A 1 118 ? 23.597 6.320 -20.839 1.00 67.88 118 ALA A C 1
ATOM 926 O O . ALA A 1 118 ? 23.040 5.595 -20.020 1.00 67.88 118 ALA A O 1
ATOM 927 N N . SER A 1 119 ? 23.476 7.649 -20.817 1.00 71.31 119 SER A N 1
ATOM 928 C CA . SER A 1 119 ? 22.701 8.365 -19.798 1.00 71.31 119 SER A CA 1
ATOM 929 C C . SER A 1 119 ? 21.208 8.038 -19.857 1.00 71.31 119 SER A C 1
ATOM 931 O O . SER A 1 119 ? 20.571 7.907 -18.817 1.00 71.31 119 SER A O 1
ATOM 933 N N . LEU A 1 120 ? 20.633 7.868 -21.054 1.00 76.75 120 LEU A N 1
ATOM 934 C CA . LEU A 1 120 ? 19.250 7.409 -21.203 1.00 76.75 120 LEU A CA 1
ATOM 935 C C . LEU A 1 120 ? 19.062 5.999 -20.654 1.00 76.75 120 LEU A C 1
ATOM 937 O O . LEU A 1 120 ? 18.078 5.745 -19.967 1.00 76.75 120 LEU A O 1
ATOM 941 N N . LYS A 1 121 ? 19.987 5.086 -20.961 1.00 76.06 121 LYS A N 1
ATOM 942 C CA . LYS A 1 121 ? 19.944 3.716 -20.456 1.00 76.06 121 LYS A CA 1
ATOM 943 C C . LYS A 1 121 ? 19.997 3.704 -18.929 1.00 76.06 121 LYS A C 1
ATOM 945 O O . LYS A 1 121 ? 19.129 3.100 -18.315 1.00 76.06 121 LYS A O 1
ATOM 950 N N . GLU A 1 122 ? 20.953 4.415 -18.341 1.00 79.81 122 GLU A N 1
ATOM 951 C CA . GLU A 1 122 ? 21.088 4.546 -16.887 1.00 79.81 122 GLU A CA 1
ATOM 952 C C . GLU A 1 122 ? 19.827 5.159 -16.258 1.00 79.81 122 GLU A C 1
ATOM 954 O O . GLU A 1 122 ? 19.283 4.631 -15.291 1.00 79.81 122 GLU A O 1
ATOM 959 N N . GLY A 1 123 ? 19.299 6.237 -16.845 1.00 86.88 123 GLY A N 1
ATOM 960 C CA . GLY A 1 123 ? 18.064 6.867 -16.382 1.00 86.88 123 GLY A CA 1
ATOM 961 C C . GLY A 1 123 ? 16.854 5.929 -16.442 1.00 86.88 123 GLY A C 1
ATOM 962 O O . GLY A 1 123 ? 16.036 5.931 -15.523 1.00 86.88 123 GLY A O 1
ATOM 963 N N . LEU A 1 124 ? 16.748 5.108 -17.490 1.00 81.62 124 LEU A N 1
ATOM 964 C CA . LEU A 1 124 ? 15.686 4.110 -17.633 1.00 81.62 124 LEU A CA 1
ATOM 965 C C . LEU A 1 124 ? 15.840 2.953 -16.644 1.00 81.62 124 LEU A C 1
ATOM 967 O O . LEU A 1 124 ? 14.841 2.537 -16.064 1.00 81.62 124 LEU A O 1
ATOM 971 N N . GLU A 1 125 ? 17.060 2.464 -16.415 1.00 84.69 125 GLU A N 1
ATOM 972 C CA . GLU A 1 125 ? 17.345 1.428 -15.413 1.00 84.69 125 GLU A CA 1
ATOM 973 C C . GLU A 1 125 ? 16.967 1.921 -14.006 1.00 84.69 125 GLU A C 1
ATOM 975 O O . GLU A 1 125 ? 16.190 1.259 -13.314 1.00 84.69 125 GLU A O 1
ATOM 980 N N . ASN A 1 126 ? 17.381 3.136 -13.635 1.00 89.69 126 ASN A N 1
ATOM 981 C CA . ASN A 1 126 ? 17.031 3.760 -12.353 1.00 89.69 126 ASN A CA 1
ATOM 982 C C . ASN A 1 126 ? 15.517 3.994 -12.203 1.00 89.69 126 ASN A C 1
ATOM 984 O O . ASN A 1 126 ? 14.939 3.783 -11.131 1.00 89.69 126 ASN A O 1
ATOM 988 N N . ALA A 1 127 ? 14.844 4.426 -13.275 1.00 89.19 127 ALA A N 1
ATOM 989 C CA . ALA A 1 127 ? 13.394 4.607 -13.274 1.00 89.19 127 ALA A CA 1
ATOM 990 C C . ALA A 1 127 ? 12.658 3.269 -13.115 1.00 89.19 127 ALA A C 1
ATOM 992 O O . ALA A 1 127 ? 11.655 3.193 -12.404 1.00 89.19 127 ALA A O 1
ATOM 993 N N . GLN A 1 128 ? 13.160 2.209 -13.749 1.00 86.50 128 GLN A N 1
ATOM 994 C CA . GLN A 1 128 ? 12.596 0.869 -13.648 1.00 86.50 128 GLN A CA 1
ATOM 995 C C . GLN A 1 128 ? 12.778 0.281 -12.244 1.00 86.50 128 GLN A C 1
ATOM 997 O O . GLN A 1 128 ? 11.829 -0.286 -11.704 1.00 86.50 128 GLN A O 1
ATOM 1002 N N . GLU A 1 129 ? 13.942 0.469 -11.622 1.00 91.69 129 GLU A N 1
ATOM 1003 C CA . GLU A 1 129 ? 14.184 0.088 -10.225 1.00 91.69 129 GLU A CA 1
ATOM 1004 C C . GLU A 1 129 ? 13.235 0.835 -9.276 1.00 91.69 129 GLU A C 1
ATOM 1006 O O . GLU A 1 129 ? 12.549 0.224 -8.455 1.00 91.69 129 GLU A O 1
ATOM 1011 N N . SER A 1 130 ? 13.096 2.150 -9.465 1.00 95.75 130 SER A N 1
ATOM 1012 C CA . SER A 1 130 ? 12.165 2.978 -8.689 1.00 95.75 130 SER A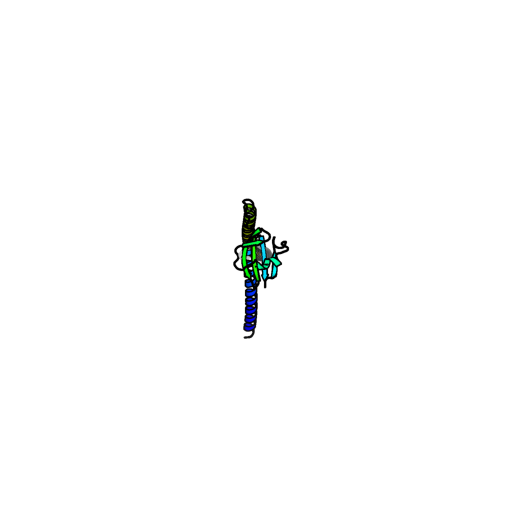 CA 1
ATOM 1013 C C . SER A 1 130 ? 10.711 2.517 -8.845 1.00 95.75 130 SER A C 1
ATOM 1015 O O . SER A 1 130 ? 9.952 2.487 -7.876 1.00 95.75 130 SER A O 1
ATOM 1017 N N . MET A 1 131 ? 10.311 2.118 -10.055 1.00 91.31 131 MET A N 1
ATOM 1018 C CA . MET A 1 131 ? 8.974 1.589 -10.326 1.00 91.31 131 MET A CA 1
ATOM 1019 C C . MET A 1 131 ? 8.737 0.247 -9.625 1.00 91.31 131 MET A C 1
ATOM 1021 O O . MET A 1 131 ? 7.652 0.029 -9.085 1.00 91.31 131 MET A O 1
ATOM 1025 N N . GLN A 1 132 ? 9.735 -0.641 -9.598 1.00 91.38 132 GLN A N 1
ATOM 1026 C CA . GLN A 1 132 ? 9.651 -1.913 -8.875 1.00 91.38 132 GLN A CA 1
ATOM 1027 C C . GLN A 1 132 ? 9.517 -1.690 -7.367 1.00 91.38 132 GLN A C 1
ATOM 1029 O O . GLN A 1 132 ? 8.633 -2.282 -6.745 1.00 91.38 132 GLN A O 1
ATOM 1034 N N . TYR A 1 133 ? 10.322 -0.786 -6.805 1.00 95.69 133 TYR A N 1
ATOM 1035 C CA . TYR A 1 133 ? 10.204 -0.372 -5.408 1.00 95.69 133 TYR A CA 1
ATOM 1036 C C . TYR A 1 133 ? 8.797 0.162 -5.101 1.00 95.69 133 TYR A C 1
ATOM 1038 O O . TYR A 1 133 ? 8.145 -0.297 -4.164 1.00 95.69 133 TYR A O 1
ATOM 1046 N N . PHE A 1 134 ? 8.274 1.063 -5.940 1.00 93.94 134 PHE A N 1
ATOM 1047 C CA . PHE A 1 134 ? 6.929 1.616 -5.766 1.00 93.94 134 PHE A CA 1
ATOM 1048 C C . PHE A 1 134 ? 5.840 0.540 -5.836 1.00 93.94 134 PHE A C 1
ATOM 1050 O O . PHE A 1 134 ? 4.873 0.580 -5.073 1.00 93.94 134 PHE A O 1
ATOM 1057 N N . HIS A 1 135 ? 5.988 -0.445 -6.725 1.00 89.38 135 HIS A N 1
ATOM 1058 C CA . HIS A 1 135 ? 5.046 -1.554 -6.835 1.00 89.38 135 HIS A CA 1
ATOM 1059 C C . HIS A 1 135 ? 5.015 -2.408 -5.560 1.00 89.38 135 HIS A C 1
ATOM 1061 O O . HIS A 1 135 ? 3.935 -2.737 -5.065 1.00 89.38 135 HIS A O 1
ATOM 1067 N N . GLN A 1 136 ? 6.186 -2.712 -4.996 1.00 91.75 136 GLN A N 1
ATOM 1068 C CA . GLN A 1 136 ? 6.305 -3.445 -3.738 1.00 91.75 136 GLN A CA 1
ATOM 1069 C C . GLN A 1 136 ? 5.697 -2.663 -2.566 1.00 91.75 136 GLN A C 1
ATOM 1071 O O . GLN A 1 136 ? 4.860 -3.206 -1.841 1.00 91.75 136 GLN A O 1
ATOM 1076 N N . GLU A 1 137 ? 6.051 -1.385 -2.419 1.00 95.75 137 GLU A N 1
ATOM 1077 C CA . GLU A 1 137 ? 5.514 -0.517 -1.364 1.00 95.75 137 GLU A CA 1
ATOM 1078 C C . GLU A 1 137 ? 3.994 -0.360 -1.467 1.00 95.75 137 GLU A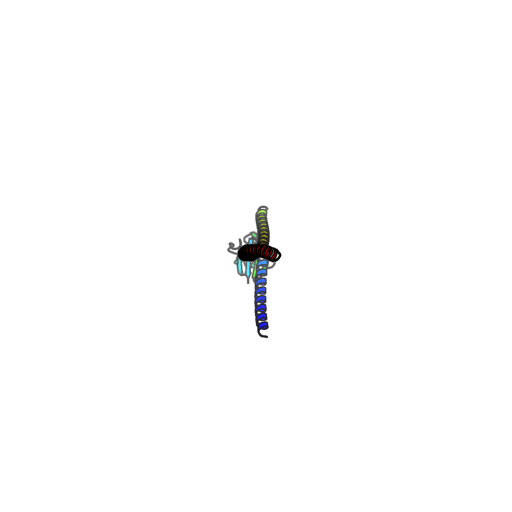 C 1
ATOM 1080 O O . GLU A 1 137 ? 3.284 -0.448 -0.467 1.00 95.75 137 GLU A O 1
ATOM 1085 N N . THR A 1 138 ? 3.460 -0.224 -2.683 1.00 92.62 138 THR A N 1
ATOM 1086 C CA . THR A 1 138 ? 2.007 -0.170 -2.908 1.00 92.62 138 THR A CA 1
ATOM 1087 C C . THR A 1 138 ? 1.323 -1.469 -2.469 1.00 92.62 138 THR A C 1
ATOM 1089 O O . THR A 1 138 ? 0.228 -1.434 -1.904 1.00 92.62 138 THR A O 1
ATOM 1092 N N . GLY A 1 139 ? 1.963 -2.623 -2.681 1.00 94.31 139 GLY A N 1
ATOM 1093 C CA . GLY A 1 139 ? 1.468 -3.916 -2.203 1.00 94.31 139 GLY A CA 1
ATOM 1094 C C . GLY A 1 139 ? 1.428 -4.012 -0.674 1.00 94.31 139 GLY A C 1
ATOM 1095 O O . GLY A 1 139 ? 0.439 -4.488 -0.109 1.00 94.31 139 GLY A O 1
ATOM 1096 N N . LEU A 1 140 ? 2.467 -3.522 0.009 1.00 96.38 140 LEU A N 1
ATOM 1097 C CA . LEU A 1 140 ? 2.500 -3.445 1.473 1.00 96.38 140 LEU A CA 1
ATOM 1098 C C . LEU A 1 140 ? 1.429 -2.489 2.011 1.00 96.38 140 LEU A C 1
ATOM 1100 O O . LEU A 1 140 ? 0.704 -2.849 2.940 1.00 96.38 140 LEU A O 1
ATOM 1104 N N . LEU A 1 141 ? 1.275 -1.319 1.387 1.00 96.06 141 LEU A N 1
ATOM 1105 C CA . LEU A 1 141 ? 0.252 -0.338 1.741 1.00 96.06 141 LEU A CA 1
ATOM 1106 C C . LEU A 1 141 ? -1.156 -0.928 1.614 1.00 96.06 141 LEU A C 1
ATOM 1108 O O . LEU A 1 141 ? -1.951 -0.802 2.540 1.00 96.06 141 LEU A O 1
ATOM 1112 N N . LEU A 1 142 ? -1.450 -1.636 0.519 1.00 96.44 142 LEU A N 1
ATOM 1113 C CA . LEU A 1 142 ? -2.743 -2.295 0.323 1.00 96.44 142 LEU A CA 1
ATOM 1114 C C . LEU A 1 142 ? -3.051 -3.297 1.444 1.00 96.44 142 LEU A C 1
ATOM 1116 O O . LEU A 1 142 ? -4.178 -3.348 1.937 1.00 96.44 142 LEU A O 1
ATOM 1120 N N . ASN A 1 143 ? -2.059 -4.087 1.859 1.00 96.12 143 ASN A N 1
ATOM 1121 C CA . ASN A 1 143 ? -2.218 -5.023 2.971 1.00 96.12 143 ASN A CA 1
ATOM 1122 C C . ASN A 1 143 ? -2.454 -4.294 4.299 1.00 96.12 143 ASN A C 1
ATOM 1124 O O . ASN A 1 143 ? -3.343 -4.682 5.056 1.00 96.12 143 ASN A O 1
ATOM 1128 N N . ALA A 1 144 ? -1.713 -3.216 4.565 1.00 97.12 144 ALA A N 1
ATOM 1129 C CA . ALA A 1 144 ? -1.913 -2.399 5.757 1.00 97.12 144 ALA A CA 1
ATOM 1130 C C . ALA A 1 144 ? -3.320 -1.779 5.795 1.00 97.12 144 ALA A C 1
ATOM 1132 O O . ALA A 1 144 ? -3.983 -1.835 6.830 1.00 97.12 144 ALA A O 1
ATOM 1133 N N . THR A 1 145 ? -3.816 -1.261 4.667 1.00 97.56 145 THR A N 1
ATOM 1134 C CA . THR A 1 145 ? -5.178 -0.719 4.556 1.00 97.56 145 THR A CA 1
ATOM 1135 C C . THR A 1 145 ? -6.237 -1.789 4.815 1.00 97.56 145 THR A C 1
ATOM 1137 O O . THR A 1 145 ? -7.149 -1.545 5.599 1.00 97.56 145 THR A O 1
ATOM 1140 N N . LYS A 1 146 ? -6.097 -2.989 4.235 1.00 97.44 146 LYS A N 1
ATOM 1141 C CA . LYS A 1 146 ? -7.023 -4.110 4.484 1.00 97.44 146 LYS A CA 1
ATOM 1142 C C . LYS A 1 146 ? -7.049 -4.533 5.952 1.00 97.44 146 LYS A C 1
ATOM 1144 O O . LYS A 1 146 ? -8.118 -4.771 6.506 1.00 97.44 146 LYS A O 1
ATOM 1149 N N . ASN A 1 147 ? -5.886 -4.594 6.598 1.00 97.38 147 ASN A N 1
ATOM 1150 C CA . ASN A 1 147 ? -5.809 -4.900 8.026 1.00 97.38 147 ASN A CA 1
ATOM 1151 C C . ASN A 1 147 ? -6.458 -3.793 8.870 1.00 97.38 147 ASN A C 1
ATOM 1153 O O . ASN A 1 147 ? -7.190 -4.086 9.812 1.00 97.38 147 ASN A O 1
ATOM 1157 N N . GLY A 1 148 ? -6.239 -2.523 8.514 1.00 97.56 148 GLY A N 1
ATOM 1158 C CA . GLY A 1 148 ? -6.878 -1.383 9.172 1.00 97.56 148 GLY A CA 1
ATOM 1159 C C . GLY A 1 148 ? -8.405 -1.392 9.043 1.00 97.56 148 GLY A C 1
ATOM 1160 O O . GLY A 1 148 ? -9.106 -1.113 10.016 1.00 97.56 148 GLY A O 1
ATOM 1161 N N . GLU A 1 149 ? -8.930 -1.766 7.875 1.00 97.94 149 GLU A N 1
ATOM 1162 C CA . GLU A 1 149 ? -10.368 -1.945 7.636 1.00 97.94 149 GLU A CA 1
ATOM 1163 C C . GLU A 1 149 ? -10.951 -3.072 8.503 1.00 97.94 149 GLU A C 1
ATOM 1165 O O . GLU A 1 149 ? -11.980 -2.885 9.162 1.00 97.94 149 GLU A O 1
ATOM 1170 N N . ALA A 1 150 ? -10.267 -4.219 8.566 1.00 97.12 150 ALA A N 1
ATOM 1171 C CA . ALA A 1 150 ? -10.674 -5.346 9.400 1.00 97.12 150 ALA A CA 1
ATOM 1172 C C . ALA A 1 150 ? -10.717 -4.966 10.889 1.00 97.12 150 ALA A C 1
ATOM 1174 O O . ALA A 1 150 ? -11.735 -5.181 11.548 1.00 97.12 150 ALA A O 1
ATOM 1175 N N . HIS A 1 151 ? -9.664 -4.321 11.402 1.00 97.56 151 HIS A N 1
ATOM 1176 C CA . HIS A 1 151 ? -9.623 -3.850 12.789 1.00 97.56 151 HIS A CA 1
ATOM 1177 C C . HIS A 1 151 ? -10.677 -2.780 13.085 1.00 97.56 151 HIS A C 1
ATOM 1179 O O . HIS A 1 151 ? -11.266 -2.782 14.163 1.00 97.56 151 HIS A O 1
ATOM 1185 N N . SER A 1 152 ? -10.961 -1.886 12.136 1.00 98.06 152 SER A N 1
ATOM 1186 C CA . SER A 1 152 ? -12.025 -0.886 12.300 1.00 98.06 152 SER A CA 1
ATOM 1187 C C . SER A 1 152 ? -13.404 -1.545 12.399 1.00 98.06 152 SER A C 1
ATOM 1189 O O . SER A 1 152 ? -14.226 -1.149 13.224 1.00 98.06 152 SER A O 1
ATOM 1191 N N . THR A 1 153 ? -13.642 -2.591 11.604 1.00 97.88 153 THR A N 1
ATOM 1192 C CA . THR A 1 153 ? -14.887 -3.374 11.634 1.00 97.88 153 THR A CA 1
ATOM 1193 C C . THR A 1 153 ? -15.037 -4.141 12.950 1.00 97.88 153 THR A C 1
ATOM 1195 O O . THR A 1 153 ? -16.107 -4.132 13.560 1.00 97.88 153 THR A O 1
ATOM 1198 N N . GLU A 1 154 ? -13.959 -4.762 13.430 1.00 97.94 154 GLU A N 1
ATOM 1199 C CA . GLU A 1 154 ? -13.915 -5.431 14.736 1.00 97.94 154 GLU A CA 1
ATOM 1200 C C . GLU A 1 154 ? -14.156 -4.444 15.891 1.00 97.94 154 GLU A C 1
ATOM 1202 O O . GLU A 1 154 ? -14.955 -4.707 16.797 1.00 97.94 154 GLU A O 1
ATOM 1207 N N . GLY A 1 155 ? -13.521 -3.270 15.830 1.00 98.19 155 GLY A N 1
ATOM 1208 C CA . GLY A 1 155 ? -13.714 -2.186 16.789 1.00 98.19 155 GLY A CA 1
ATOM 1209 C C . GLY A 1 155 ? -15.165 -1.711 16.840 1.00 98.19 155 GLY A C 1
ATOM 1210 O O . GLY A 1 155 ? -15.728 -1.577 17.927 1.00 98.19 155 GLY A O 1
ATOM 1211 N N . LEU A 1 156 ? -15.812 -1.547 15.682 1.00 98.19 156 LEU A N 1
ATOM 1212 C CA . LEU A 1 156 ? -17.235 -1.205 15.603 1.00 98.19 156 LEU A CA 1
ATOM 1213 C C . LEU A 1 156 ? -18.118 -2.282 16.254 1.00 98.19 156 LEU A C 1
ATOM 1215 O O . LEU A 1 156 ? -19.050 -1.957 16.989 1.00 98.19 156 LEU A O 1
ATOM 1219 N N . GLY A 1 157 ? -17.808 -3.562 16.029 1.00 98.06 157 GLY A N 1
ATOM 1220 C CA . GLY A 1 157 ? -18.497 -4.677 16.683 1.00 98.06 157 GLY A CA 1
ATOM 1221 C C . GLY A 1 157 ? -18.365 -4.637 18.208 1.00 98.06 157 GLY A C 1
ATOM 1222 O O . GLY A 1 157 ? -19.350 -4.829 18.922 1.00 98.06 157 GLY A O 1
ATOM 1223 N N . THR A 1 158 ? -17.170 -4.318 18.706 1.00 98.19 158 THR A N 1
ATOM 1224 C CA . THR A 1 158 ? -16.899 -4.183 20.144 1.00 98.19 158 THR A CA 1
ATOM 1225 C C . THR A 1 158 ? -17.692 -3.030 20.756 1.00 98.19 158 THR A C 1
ATOM 1227 O O . THR A 1 158 ? -18.360 -3.227 21.768 1.00 98.19 158 THR A O 1
ATOM 1230 N N . VAL A 1 159 ? -17.697 -1.856 20.116 1.00 98.25 159 VAL A N 1
ATOM 1231 C CA . VAL A 1 159 ? -18.467 -0.686 20.576 1.00 98.25 159 VAL A CA 1
ATOM 1232 C C . VAL A 1 159 ? -19.965 -0.987 20.624 1.00 98.25 159 VAL A C 1
ATOM 1234 O O . VAL A 1 159 ? -20.614 -0.683 21.623 1.00 98.25 159 VAL A O 1
ATOM 1237 N N . ASN A 1 160 ? -20.513 -1.633 19.591 1.00 98.12 160 ASN A N 1
ATOM 1238 C CA . ASN A 1 160 ? -21.923 -2.029 19.578 1.00 98.12 160 ASN A CA 1
ATOM 1239 C C . ASN A 1 160 ? -22.261 -2.977 20.733 1.00 98.12 160 ASN A C 1
ATOM 1241 O O . ASN A 1 160 ? -23.289 -2.809 21.389 1.00 98.12 160 ASN A O 1
ATOM 1245 N N . LYS A 1 161 ? -21.384 -3.945 21.016 1.00 98.12 161 LYS A N 1
ATOM 1246 C CA . LYS A 1 161 ? -21.570 -4.867 22.137 1.00 98.12 161 LYS A CA 1
ATOM 1247 C C . LYS A 1 161 ? -21.513 -4.150 23.484 1.00 98.12 161 LYS A C 1
ATOM 1249 O O . LYS A 1 161 ? -22.375 -4.373 24.323 1.00 98.12 161 LYS A O 1
ATOM 1254 N N . THR A 1 162 ? -20.566 -3.231 23.661 1.00 98.06 162 THR A N 1
ATOM 1255 C CA . THR A 1 162 ? -20.509 -2.378 24.854 1.00 98.06 162 THR A CA 1
ATOM 1256 C C . THR A 1 162 ? -21.779 -1.541 25.018 1.00 98.06 162 THR A C 1
ATOM 1258 O O . THR A 1 162 ? -22.263 -1.400 26.137 1.00 98.06 162 THR A O 1
ATOM 1261 N N . GLY A 1 163 ? -22.357 -1.028 23.927 1.00 98.06 163 GLY A N 1
ATOM 1262 C CA . GLY A 1 163 ? -23.649 -0.335 23.961 1.00 98.06 163 GLY A CA 1
ATOM 1263 C C . GLY A 1 163 ? -24.774 -1.216 24.514 1.00 98.06 163 GLY A C 1
ATOM 1264 O O . GLY A 1 163 ? -25.469 -0.810 25.442 1.00 98.06 163 GLY A O 1
ATOM 1265 N N . GLN A 1 164 ? -24.889 -2.451 24.019 1.00 98.25 164 GLN A N 1
ATOM 1266 C CA . GLN A 1 164 ? -25.870 -3.431 24.510 1.00 98.25 164 GLN A CA 1
ATOM 1267 C C . GLN A 1 164 ? -25.646 -3.798 25.985 1.00 98.25 164 GLN A C 1
ATOM 1269 O O . GLN A 1 164 ? -26.600 -3.922 26.755 1.00 98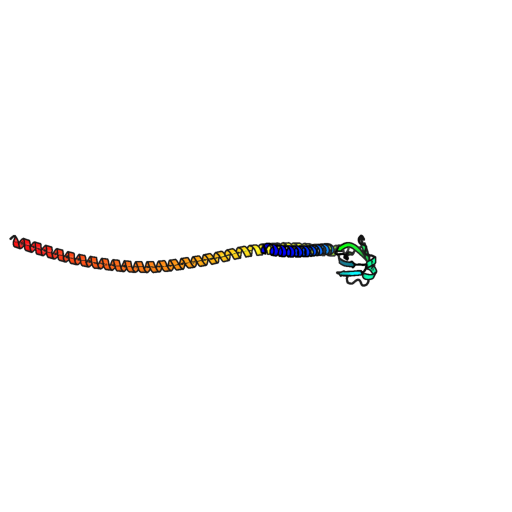.25 164 GLN A O 1
ATOM 1274 N N . ASP A 1 165 ? -24.387 -3.948 26.400 1.00 98.12 165 ASP A N 1
ATOM 1275 C CA . ASP A 1 165 ? -24.045 -4.246 27.792 1.00 98.12 165 ASP A CA 1
ATOM 1276 C C . ASP A 1 165 ? -24.435 -3.086 28.728 1.00 98.12 165 ASP A C 1
ATOM 1278 O O . ASP A 1 165 ? -24.925 -3.326 29.834 1.00 98.12 165 ASP A O 1
ATOM 1282 N N . ILE A 1 166 ? -24.276 -1.832 28.281 1.00 97.88 166 ILE A N 1
ATOM 1283 C CA . ILE A 1 166 ? -24.713 -0.634 29.016 1.00 97.88 166 ILE A CA 1
ATOM 1284 C C . ILE A 1 166 ? -26.239 -0.584 29.133 1.00 97.88 166 ILE A C 1
ATOM 1286 O O . ILE A 1 166 ? -26.746 -0.309 30.221 1.00 97.88 166 ILE A O 1
ATOM 1290 N N . GLU A 1 167 ? -26.977 -0.877 28.061 1.00 98.06 167 GLU A N 1
ATOM 1291 C CA . GLU A 1 167 ? -28.445 -0.954 28.101 1.00 98.06 167 GLU A CA 1
ATOM 1292 C C . GLU A 1 167 ? -28.917 -2.018 29.105 1.00 98.06 167 GLU A C 1
ATOM 1294 O O . GLU A 1 167 ? -29.741 -1.733 29.976 1.00 98.06 167 GLU A O 1
ATOM 1299 N N . SER A 1 168 ? -28.319 -3.214 29.083 1.00 98.12 168 SER A N 1
ATOM 1300 C CA . SER A 1 168 ? -28.637 -4.270 30.054 1.00 98.12 168 SER A CA 1
ATOM 1301 C C . SER A 1 168 ? -28.285 -3.872 31.491 1.00 98.12 168 SER A C 1
ATOM 1303 O O . SER A 1 168 ? -29.012 -4.197 32.434 1.00 98.12 168 SER A O 1
ATOM 1305 N N . LEU A 1 169 ? -27.165 -3.171 31.689 1.00 97.69 169 LEU A N 1
ATOM 1306 C CA . LEU A 1 169 ? -26.774 -2.661 33.001 1.00 97.69 169 LEU A CA 1
ATOM 1307 C C . LEU A 1 169 ? -27.787 -1.637 33.521 1.00 97.69 169 LEU A C 1
ATOM 1309 O O . LEU A 1 169 ? -28.152 -1.690 34.697 1.00 97.69 169 LEU A O 1
ATOM 1313 N N . TYR A 1 170 ? -28.263 -0.744 32.655 1.00 98.00 170 TYR A N 1
ATOM 1314 C CA . TYR A 1 170 ? -29.283 0.243 32.992 1.00 98.00 170 TYR A CA 1
ATOM 1315 C C . TYR A 1 170 ? -30.585 -0.426 33.452 1.00 98.00 170 TYR A C 1
ATOM 1317 O O . TYR A 1 170 ? -31.100 -0.089 34.520 1.00 98.00 170 TYR A O 1
ATOM 1325 N N . GLU A 1 171 ? -31.068 -1.439 32.728 1.00 98.12 171 GLU A N 1
ATOM 1326 C CA . GLU A 1 171 ? -32.252 -2.211 33.130 1.00 98.12 171 GLU A CA 1
ATOM 1327 C C . GLU A 1 171 ? -32.066 -2.893 34.494 1.00 98.12 171 GLU A C 1
ATOM 1329 O O . GLU A 1 171 ? -32.944 -2.845 35.359 1.00 98.12 171 GLU A O 1
ATOM 1334 N N . LYS A 1 172 ? -30.901 -3.510 34.726 1.00 97.94 172 LYS A N 1
ATOM 1335 C CA . LYS A 1 172 ? -30.579 -4.145 36.014 1.00 97.94 172 LYS A CA 1
ATOM 1336 C C . LYS A 1 172 ? -30.542 -3.135 37.155 1.00 97.94 172 LYS A C 1
ATOM 1338 O O . LYS A 1 172 ? -31.026 -3.443 38.243 1.00 97.94 172 LYS A O 1
ATOM 1343 N N . MET A 1 173 ? -29.996 -1.946 36.916 1.00 97.00 173 MET A N 1
ATOM 1344 C CA . MET A 1 173 ? -29.955 -0.871 37.904 1.00 97.00 173 MET A CA 1
ATOM 1345 C C . MET A 1 173 ? -31.366 -0.388 38.250 1.00 97.00 173 MET A C 1
ATOM 1347 O O . MET A 1 173 ? -31.690 -0.279 39.429 1.00 97.00 173 MET A O 1
ATOM 1351 N N . GLN A 1 174 ? -32.229 -0.194 37.249 1.00 97.94 174 GLN A N 1
ATOM 1352 C CA . GLN A 1 174 ? -33.623 0.196 37.466 1.00 97.94 174 GLN A CA 1
ATOM 1353 C C . GLN A 1 174 ? -34.381 -0.844 38.304 1.00 97.94 174 GLN A C 1
ATOM 1355 O O . GLN A 1 174 ? -35.083 -0.488 39.251 1.00 97.94 174 GLN A O 1
ATOM 1360 N N . ASN A 1 175 ? -34.186 -2.132 38.007 1.00 97.88 175 ASN A N 1
ATOM 1361 C CA . ASN A 1 175 ? -34.761 -3.226 38.790 1.00 97.88 175 ASN A CA 1
ATOM 1362 C C . ASN A 1 175 ? -34.234 -3.247 40.234 1.00 97.88 175 ASN A C 1
ATOM 1364 O O . ASN A 1 175 ? -35.006 -3.463 41.169 1.00 97.88 175 ASN A O 1
ATOM 1368 N N . ALA A 1 176 ? -32.935 -3.007 40.432 1.00 97.50 176 ALA A N 1
ATOM 1369 C CA . ALA A 1 176 ? -32.330 -2.947 41.760 1.00 97.50 176 ALA A CA 1
ATOM 1370 C C . ALA A 1 176 ? -32.892 -1.786 42.595 1.00 97.50 176 ALA A C 1
ATOM 1372 O O . ALA A 1 176 ? -33.192 -1.980 43.773 1.00 97.50 176 ALA A O 1
ATOM 1373 N N . THR A 1 177 ? -33.100 -0.612 41.990 1.00 97.81 177 THR A N 1
ATOM 1374 C CA . THR A 1 177 ? -33.756 0.528 42.647 1.00 97.81 177 THR A CA 1
ATOM 1375 C C . THR A 1 177 ? -35.180 0.175 43.071 1.00 97.81 177 THR A C 1
ATOM 1377 O O . THR A 1 177 ? -35.519 0.334 44.239 1.00 97.81 177 THR A O 1
ATOM 1380 N N . SER A 1 178 ? -35.986 -0.407 42.177 1.00 97.81 178 SER A N 1
ATOM 1381 C CA . SER A 1 178 ? -37.354 -0.825 42.517 1.00 97.81 178 SER A CA 1
ATOM 1382 C C . SER A 1 178 ? -37.402 -1.883 43.628 1.00 97.81 178 SER A C 1
ATOM 1384 O O . SER A 1 178 ? -38.310 -1.876 44.466 1.00 97.81 178 SER A O 1
ATOM 1386 N N . LEU A 1 179 ? -36.420 -2.787 43.671 1.00 97.88 179 LEU A N 1
ATOM 1387 C CA . LEU A 1 179 ? -36.295 -3.767 44.748 1.00 97.88 179 LEU A CA 1
ATOM 1388 C C . LEU A 1 179 ? -35.925 -3.103 46.082 1.00 97.88 179 LEU A C 1
ATOM 1390 O O . LEU A 1 179 ? -36.485 -3.470 47.115 1.00 97.88 179 LEU A O 1
ATOM 1394 N N . ALA A 1 180 ? -35.018 -2.124 46.067 1.00 97.31 180 ALA A N 1
ATOM 1395 C CA . ALA A 1 180 ? -34.643 -1.360 47.254 1.00 97.31 180 ALA A CA 1
ATOM 1396 C C . ALA A 1 180 ? -35.832 -0.563 47.817 1.00 97.31 180 ALA A C 1
ATOM 1398 O O . ALA A 1 180 ? -36.064 -0.598 49.027 1.00 97.31 180 ALA A O 1
ATOM 1399 N N . ASP A 1 181 ? -36.633 0.065 46.954 1.00 97.62 181 ASP A N 1
ATOM 1400 C CA . ASP A 1 181 ? -37.857 0.770 47.353 1.00 97.62 181 ASP A CA 1
ATOM 1401 C C . ASP A 1 181 ? -38.871 -0.190 47.991 1.00 97.62 181 ASP A C 1
ATOM 1403 O O . ASP A 1 181 ? -39.416 0.078 49.065 1.00 97.62 181 ASP A O 1
ATOM 1407 N N . SER A 1 182 ? -39.061 -1.366 47.385 1.00 97.56 182 SER A N 1
ATOM 1408 C CA . SER A 1 182 ? -39.939 -2.413 47.926 1.00 97.56 182 SER A CA 1
ATOM 1409 C C . SER A 1 182 ? -39.465 -2.921 49.293 1.00 97.56 182 SER A C 1
ATOM 1411 O O . SER A 1 182 ? -40.275 -3.194 50.181 1.00 97.56 182 SER A O 1
ATOM 1413 N N . LEU A 1 183 ? -38.149 -3.055 49.484 1.00 97.44 183 LEU A N 1
ATOM 1414 C CA . LEU A 1 183 ? -37.554 -3.446 50.762 1.00 97.44 183 LEU A CA 1
ATOM 1415 C C . LEU A 1 183 ? -37.766 -2.363 51.831 1.00 97.44 183 LEU A C 1
ATOM 1417 O O . LEU A 1 183 ? -38.084 -2.690 52.977 1.00 97.44 183 LEU A O 1
ATOM 1421 N N . ASN A 1 184 ? -37.621 -1.087 51.460 1.00 97.38 184 ASN A N 1
ATOM 1422 C CA . ASN A 1 184 ? -37.874 0.046 52.348 1.00 97.38 184 ASN A CA 1
ATOM 1423 C C . ASN A 1 184 ? -39.331 0.041 52.830 1.00 97.38 184 ASN A C 1
ATOM 1425 O O . ASN A 1 184 ? -39.579 0.078 54.035 1.00 97.38 184 ASN A O 1
ATOM 1429 N N . GLN A 1 185 ? -40.285 -0.132 51.910 1.00 97.44 185 GLN A N 1
ATOM 1430 C CA . GLN A 1 185 ? -41.702 -0.236 52.254 1.00 97.44 185 GLN A CA 1
ATOM 1431 C C . GLN A 1 185 ? -41.970 -1.389 53.232 1.00 97.44 185 GLN A C 1
ATOM 1433 O O . GLN A 1 185 ? -42.585 -1.174 54.275 1.00 97.44 185 GLN A O 1
ATOM 1438 N N . ARG A 1 186 ? -41.449 -2.591 52.953 1.00 97.00 186 ARG A N 1
ATOM 1439 C CA . ARG A 1 186 ? -41.593 -3.747 53.858 1.00 97.00 186 ARG A CA 1
ATOM 1440 C C . ARG A 1 186 ? -40.982 -3.493 55.237 1.00 97.00 186 ARG A C 1
ATOM 1442 O O . ARG A 1 186 ? -41.534 -3.930 56.240 1.00 97.00 186 ARG A O 1
ATOM 1449 N N . SER A 1 187 ? -39.862 -2.779 55.304 1.00 97.62 187 SER A N 1
ATOM 1450 C CA . SER A 1 187 ? -39.215 -2.418 56.574 1.00 97.62 187 SER A CA 1
ATOM 1451 C C . SER A 1 187 ? -40.071 -1.445 57.394 1.00 97.62 187 SER A C 1
ATOM 1453 O O . SER A 1 187 ? -40.164 -1.576 58.617 1.00 97.62 187 SER A O 1
ATOM 1455 N N . ASN A 1 188 ? -40.761 -0.516 56.726 1.00 97.00 188 ASN A N 1
ATOM 1456 C CA . ASN A 1 188 ? -41.712 0.388 57.373 1.00 97.00 188 ASN A CA 1
ATOM 1457 C C . ASN A 1 188 ? -42.952 -0.365 57.880 1.00 97.00 188 ASN A C 1
ATOM 1459 O O . ASN A 1 188 ? -43.385 -0.124 59.005 1.00 97.00 188 ASN A O 1
ATOM 1463 N N . GLU A 1 189 ? -43.483 -1.315 57.105 1.00 97.06 189 GLU A N 1
ATOM 1464 C CA . GLU A 1 189 ? -44.588 -2.188 57.536 1.00 97.06 189 GLU A CA 1
ATOM 1465 C C . GLU A 1 189 ? -44.201 -3.015 58.774 1.00 97.06 189 GLU A C 1
ATOM 1467 O O . GLU A 1 189 ? -44.959 -3.075 59.740 1.00 97.06 189 GLU A O 1
ATOM 1472 N N . ILE A 1 190 ? -42.991 -3.587 58.803 1.00 96.38 190 ILE A N 1
ATOM 1473 C CA . ILE A 1 190 ? -42.477 -4.308 59.980 1.00 96.38 190 ILE A CA 1
ATOM 1474 C C . ILE A 1 190 ? -42.389 -3.377 61.194 1.00 96.38 190 ILE A C 1
ATOM 1476 O O . ILE A 1 190 ? -42.805 -3.762 62.283 1.00 96.38 190 ILE A O 1
ATOM 1480 N N . THR A 1 191 ? -41.893 -2.150 61.0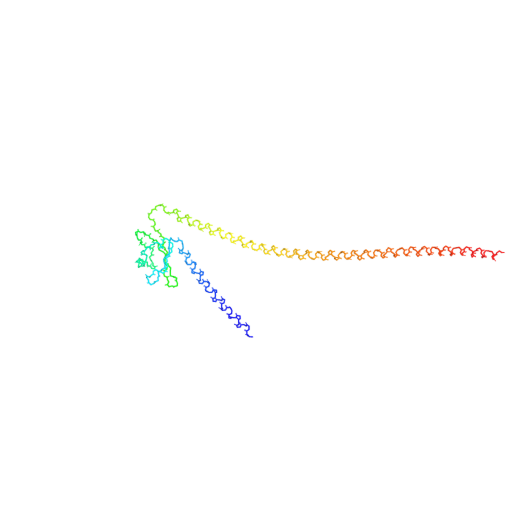17 1.00 97.06 191 THR A N 1
ATOM 1481 C CA . THR A 1 191 ? -41.819 -1.155 62.101 1.00 97.06 191 THR A CA 1
ATOM 1482 C C . THR A 1 191 ? -43.202 -0.858 62.688 1.00 97.06 191 THR A C 1
ATOM 1484 O O . THR A 1 191 ? -43.351 -0.805 63.907 1.00 97.06 191 THR A O 1
ATOM 1487 N N . GLN A 1 192 ? -44.230 -0.729 61.844 1.00 96.88 192 GLN A N 1
ATOM 1488 C CA . GLN A 1 192 ? -45.612 -0.528 62.299 1.00 96.88 192 GLN A CA 1
ATOM 1489 C C . GLN A 1 192 ? -46.139 -1.729 63.092 1.00 96.88 192 GLN A C 1
ATOM 1491 O O . GLN A 1 192 ? -46.771 -1.552 64.131 1.00 96.88 192 GLN A O 1
ATOM 1496 N N . VAL A 1 193 ? -45.848 -2.950 62.636 1.00 97.06 193 VAL A N 1
ATOM 1497 C CA . VAL A 1 193 ? -46.224 -4.176 63.356 1.00 97.06 193 VAL A CA 1
ATOM 1498 C C . VAL A 1 193 ? -45.524 -4.253 64.713 1.00 97.06 193 VAL A C 1
ATOM 1500 O O . VAL A 1 193 ? -46.171 -4.588 65.701 1.00 97.06 193 VAL A O 1
ATOM 1503 N N . ILE A 1 194 ? -44.232 -3.920 64.787 1.00 96.81 194 ILE A N 1
ATOM 1504 C CA . ILE A 1 194 ? -43.488 -3.893 66.055 1.00 96.81 194 ILE A CA 1
ATOM 1505 C C . ILE A 1 194 ? -44.098 -2.871 67.019 1.00 96.81 194 ILE A C 1
ATOM 1507 O O . ILE A 1 194 ? -44.292 -3.207 68.182 1.00 96.81 194 ILE A O 1
ATOM 1511 N N . SER A 1 195 ? -44.468 -1.678 66.542 1.00 96.12 195 SER A N 1
ATOM 1512 C CA . SER A 1 195 ? -45.145 -0.672 67.373 1.00 96.12 195 SER A CA 1
ATOM 1513 C C . SER A 1 195 ? -46.452 -1.205 67.965 1.00 96.12 195 SER A C 1
ATOM 1515 O O . SER A 1 195 ? -46.693 -1.048 69.154 1.00 96.12 195 SER A O 1
ATOM 1517 N N . LEU A 1 196 ? -47.267 -1.897 67.162 1.00 96.81 196 LEU A N 1
ATOM 1518 C CA . LEU A 1 196 ? -48.504 -2.516 67.644 1.00 96.81 196 LEU A CA 1
ATOM 1519 C C . LEU A 1 196 ? -48.237 -3.619 68.682 1.00 96.81 196 LEU A C 1
ATOM 1521 O O . LEU A 1 196 ? -49.004 -3.771 69.630 1.00 96.81 196 LEU A O 1
ATOM 1525 N N . ILE A 1 197 ? -47.177 -4.412 68.503 1.00 95.00 197 ILE A N 1
ATOM 1526 C CA . ILE A 1 197 ? -46.783 -5.438 69.479 1.00 95.00 197 ILE A CA 1
ATOM 1527 C C . ILE A 1 197 ? -46.398 -4.785 70.810 1.00 95.00 197 ILE A C 1
ATOM 1529 O O . ILE A 1 197 ? -46.798 -5.298 71.855 1.00 95.00 197 ILE A O 1
ATOM 1533 N N . ASP A 1 198 ? -45.667 -3.670 70.773 1.00 95.50 198 ASP A N 1
ATOM 1534 C CA . ASP A 1 198 ? -45.270 -2.916 71.968 1.00 95.50 198 ASP A CA 1
ATOM 1535 C C . ASP A 1 198 ? -46.505 -2.374 72.710 1.00 95.50 198 ASP A C 1
ATOM 1537 O O . ASP A 1 198 ? -46.661 -2.609 73.910 1.00 95.50 198 ASP A O 1
ATOM 1541 N N . ASP A 1 199 ? -47.460 -1.791 71.976 1.00 95.81 199 ASP A N 1
ATOM 1542 C CA . ASP A 1 199 ? -48.737 -1.319 72.529 1.00 95.81 199 ASP A CA 1
ATOM 1543 C C . ASP A 1 199 ? -49.536 -2.460 73.198 1.00 95.81 199 ASP A C 1
ATOM 1545 O O . ASP A 1 199 ? -50.107 -2.296 74.282 1.00 95.81 199 ASP A O 1
ATOM 1549 N N . ILE A 1 200 ? -49.579 -3.646 72.573 1.00 94.06 200 ILE A N 1
ATOM 1550 C CA . ILE A 1 200 ? -50.246 -4.836 73.130 1.00 94.06 200 ILE A CA 1
ATOM 1551 C C . ILE A 1 200 ? -49.516 -5.334 74.380 1.00 94.06 200 ILE A C 1
ATOM 1553 O O . ILE A 1 200 ? -50.165 -5.732 75.353 1.00 94.06 200 ILE A O 1
ATOM 1557 N N . ALA A 1 201 ? -48.183 -5.338 74.371 1.00 95.06 201 ALA A N 1
ATOM 1558 C CA . ALA A 1 201 ? -47.379 -5.765 75.509 1.00 95.06 201 ALA A CA 1
ATOM 1559 C C . ALA A 1 201 ? -47.603 -4.847 76.718 1.00 95.06 201 ALA A C 1
ATOM 1561 O O . ALA A 1 201 ? -47.801 -5.344 77.829 1.00 95.06 201 ALA A O 1
ATOM 1562 N N . GLU A 1 202 ? -47.668 -3.530 76.507 1.00 93.06 202 GLU A N 1
ATOM 1563 C CA . GLU A 1 202 ? -47.967 -2.558 77.559 1.00 93.06 202 GLU A CA 1
ATOM 1564 C C . GLU A 1 202 ? -49.385 -2.736 78.123 1.00 93.06 202 GLU A C 1
ATOM 1566 O O . GLU A 1 202 ? -49.563 -2.806 79.344 1.00 93.06 202 GLU A O 1
ATOM 1571 N N . GLN A 1 203 ? -50.394 -2.925 77.265 1.00 92.44 203 GLN A N 1
ATOM 1572 C CA . GLN A 1 203 ? -51.758 -3.242 77.711 1.00 92.44 203 GLN A CA 1
ATOM 1573 C C . GLN A 1 203 ? -51.823 -4.558 78.492 1.00 92.44 203 GLN A C 1
ATOM 1575 O O . GLN A 1 203 ? -52.504 -4.638 79.514 1.00 92.44 203 GLN A O 1
ATOM 1580 N N . THR A 1 204 ? -51.106 -5.586 78.039 1.00 93.50 204 THR A N 1
ATOM 1581 C CA . THR A 1 204 ? -51.053 -6.893 78.709 1.00 93.50 204 THR A CA 1
ATOM 1582 C C . THR A 1 204 ? -50.391 -6.776 80.080 1.00 93.50 204 THR A C 1
ATOM 1584 O O . THR A 1 204 ? -50.879 -7.360 81.046 1.00 93.50 204 THR A O 1
ATOM 1587 N N . ASN A 1 205 ? -49.322 -5.983 80.190 1.00 89.69 205 ASN A N 1
ATOM 1588 C CA . ASN A 1 205 ? -48.660 -5.694 81.458 1.00 89.69 205 ASN A CA 1
ATOM 1589 C C . ASN A 1 205 ? -49.600 -4.964 82.434 1.00 89.69 205 ASN A C 1
ATOM 1591 O O . ASN A 1 205 ? -49.710 -5.356 83.594 1.00 89.69 205 ASN A O 1
ATOM 1595 N N . LEU A 1 206 ? -50.343 -3.959 81.957 1.00 91.06 206 LEU A N 1
ATOM 1596 C CA . LEU A 1 206 ? -51.363 -3.262 82.750 1.00 91.06 206 LEU A CA 1
ATOM 1597 C C . LEU A 1 206 ? -52.497 -4.196 83.202 1.00 91.06 206 LEU A C 1
ATOM 1599 O O . LEU A 1 206 ? -52.922 -4.141 84.356 1.00 91.06 206 LEU A O 1
ATOM 1603 N N . LEU A 1 207 ? -52.974 -5.076 82.319 1.00 88.62 207 LEU A N 1
ATOM 1604 C CA . LEU A 1 207 ? -53.985 -6.093 82.631 1.00 88.62 207 LEU A CA 1
ATOM 1605 C C . LEU A 1 207 ? -53.497 -7.076 83.699 1.00 88.62 207 LEU A C 1
ATOM 1607 O O . LEU A 1 207 ? -54.230 -7.370 84.642 1.00 88.62 207 LEU A O 1
ATOM 1611 N N . ALA A 1 208 ? -52.264 -7.565 83.567 1.00 89.88 208 ALA A N 1
ATOM 1612 C CA . ALA A 1 208 ? -51.662 -8.485 84.524 1.00 89.88 208 ALA A CA 1
ATOM 1613 C C . ALA A 1 208 ? -51.470 -7.832 85.899 1.00 89.88 208 ALA A C 1
ATOM 1615 O O . ALA A 1 208 ? -51.773 -8.452 86.916 1.00 89.88 208 ALA A O 1
ATOM 1616 N N . LEU A 1 209 ? -51.029 -6.570 85.935 1.00 84.62 209 LEU A N 1
ATOM 1617 C CA . LEU A 1 209 ? -50.900 -5.809 87.176 1.00 84.62 209 LEU A CA 1
ATOM 1618 C C . LEU A 1 209 ? -52.256 -5.633 87.874 1.00 84.62 209 LEU A C 1
ATOM 1620 O O . LEU A 1 209 ? -52.358 -5.888 89.069 1.00 84.62 209 LEU A O 1
ATOM 1624 N N . ASN A 1 210 ? -53.304 -5.267 87.130 1.00 83.00 210 ASN A N 1
ATOM 1625 C CA . ASN A 1 210 ? -54.660 -5.131 87.672 1.00 83.00 210 ASN A CA 1
ATOM 1626 C C . ASN A 1 210 ? -55.254 -6.456 88.168 1.00 83.00 210 ASN A C 1
ATOM 1628 O O . ASN A 1 210 ? -56.136 -6.434 89.014 1.00 83.00 210 ASN A O 1
ATOM 1632 N N . ALA A 1 211 ? -54.813 -7.596 87.632 1.00 82.50 211 ALA A N 1
ATOM 1633 C CA . ALA A 1 211 ? -55.241 -8.912 88.102 1.00 82.50 211 ALA A CA 1
ATOM 1634 C C . ALA A 1 211 ? -54.470 -9.390 89.348 1.00 82.50 211 ALA A C 1
ATOM 1636 O O . ALA A 1 211 ? -54.928 -10.304 90.032 1.00 82.50 211 ALA A O 1
ATOM 1637 N N . ALA A 1 212 ? -53.291 -8.820 89.616 1.00 72.19 212 ALA A N 1
ATOM 1638 C CA . ALA A 1 212 ? -52.453 -9.159 90.765 1.00 72.19 212 ALA A CA 1
ATOM 1639 C C . ALA A 1 212 ? -52.779 -8.341 92.032 1.00 72.19 212 ALA A C 1
ATOM 1641 O O . ALA A 1 212 ? -52.416 -8.774 93.128 1.00 72.19 212 ALA A O 1
ATOM 1642 N N . ILE A 1 213 ? -53.418 -7.175 91.874 1.00 58.38 213 ILE A N 1
ATOM 1643 C CA . ILE A 1 213 ? -53.932 -6.303 92.949 1.00 58.38 213 ILE A CA 1
ATOM 1644 C C . ILE A 1 213 ? -55.355 -6.729 93.313 1.00 58.38 213 ILE A C 1
ATOM 1646 O O . ILE A 1 213 ? -55.623 -6.867 94.528 1.00 58.38 213 ILE A O 1
#

Sequence (213 aa):
MFGNKQLQLQISQKDSEIAELKKEVNLYQSLLNLCLHEGFVGIKNNKVVFKSGNLAGLSNLEEQSVHFKENAESVNLQGVSYSLKSQNIDGVQYFSLAKKTGGVGEYHKNDLFKTFCASLKEGLENAQESMQYFHQETGLLLNATKNGEAHSTEGLGTVNKTGQDIESLYEKMQNATSLADSLNQRSNEITQVISLIDDIAEQTNLLALNAAI

Secondary structure (DSSP, 8-state):
-HHHHHHHHHHHHHHHHHHHHHHHHHHHHHHHHHTTSSEEEEEETTEEEEEEETTTT-TTTTGGGGG--TT-SEEEETTEEEEEEEEEETTEEEEEEEE---STTSHHHHHHHHHHHHHHHHHHHHHHHHHHHHHHHHHHHHHHHHHHHHHHHHHHHHHHHHHHHHHHHHHHHHHHHHHHHHHHHHHHHHHHHHHHHHHHHHHHHHHHHHHH-

InterPro domains:
  IPR004089 Methyl-accepting chemotaxis protein (MCP) signalling domain [PF00015] (171-213)
  IPR004089 Methyl-accepting chemotaxis protein (MCP) signalling domain [PS50111] (152-213)

Radius of gyration: 51.14 Å; chains: 1; bounding box: 95×58×150 Å

Organism: Helicobacter pylori (NCBI:txid210)